Protein AF-0000000066643595 (afdb_homodimer)

Organism: Homo sapiens (NCBI:txid9606)

pLDDT: mean 84.84, std 13.56, range [39.66, 98.31]

Secondary structure (DSSP, 8-state):
-EEEEEE----SS-EEEEEE-TTSSEEEEEETTSEEEEEEE-TTS-EEEEEEEE----S-TT----EEEEEEPPGGG-SEEEEEETTSEEEEEE-S-TT-TT--EEEEEEE-SS-EEEEEE-----TTS--EEEEEE----TT-S-SEEEEEE-GGG-/-EEEEEE----SS-EEEEEE-TTSSEEEEEETTSEEEEEEE-TTS-EEEEEEEE----S-TT----EEEEEEPPGGG-SEEEEEETTSEEEEEE-S-TT-TT--EEEEEEE-SS-EEEEEE-----TT---EEEEEE----TT-S-SEEEEEE-GGG-

Nearest PDB structures (foldseek):
  7wb4-assembly1_d  TM=6.141E-01  e=1.761E-21  Xenopus laevis
  7uhy-assembly1_E  TM=6.043E-01  e=2.726E-21  Homo sapiens
  7uhy-assembly1_G-2  TM=6.070E-01  e=6.895E-21  Homo sapiens
  7fik-assembly1_d  TM=6.133E-01  e=1.564E-20  Xenopus laevis
  7vci-assembly1_L  TM=6.309E-01  e=3.294E-18  Xenopus laevis

Radius of gyration: 18.22 Å; Cα contacts (8 Å, |Δi|>4): 844; chains: 2; bounding box: 56×48×42 Å

Solvent-accessible surface area (backbone atoms only — not comparable to full-atom values): 16360 Å² total; per-residue (Å²): 77,71,47,80,44,73,40,81,55,89,57,93,53,35,31,37,21,36,22,38,28,67,67,44,47,33,37,37,38,21,14,59,77,21,32,38,38,32,30,38,50,45,96,90,67,49,75,39,81,50,25,69,48,67,63,75,66,63,87,61,83,81,54,85,46,30,27,31,22,48,40,48,38,45,65,91,74,43,65,27,40,36,35,29,16,48,78,8,40,36,38,33,27,35,39,89,38,92,87,50,52,65,50,68,43,82,74,49,76,42,81,67,88,43,37,28,29,20,56,26,56,42,46,43,73,47,91,86,46,58,61,33,38,37,36,18,22,48,60,75,52,88,78,57,72,53,40,28,34,36,33,33,52,30,79,81,69,109,7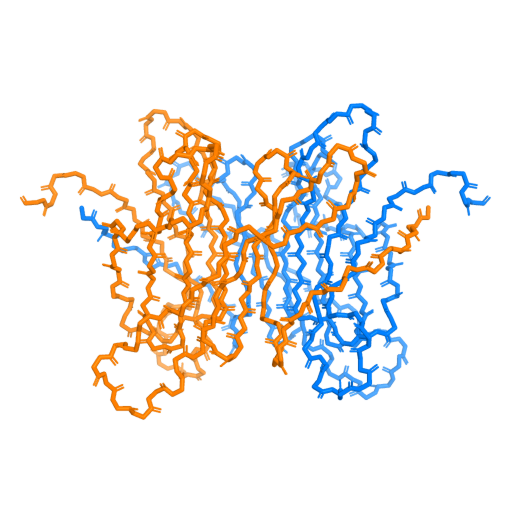5,71,46,79,45,74,38,79,55,89,58,94,51,35,31,38,20,35,22,38,29,66,66,43,51,34,36,37,37,21,14,61,77,20,34,39,37,31,30,37,50,43,95,88,67,48,75,40,80,48,25,68,49,68,62,78,72,64,86,62,84,80,56,75,46,23,27,31,23,48,41,46,38,45,66,92,74,43,64,29,39,37,34,29,14,44,75,8,39,36,39,35,28,35,40,88,36,90,88,49,51,65,50,68,43,82,74,47,74,45,80,66,88,42,38,26,29,20,57,27,55,42,44,40,72,47,90,86,45,58,61,33,37,36,36,18,22,47,59,74,52,88,76,56,74,54,41,29,36,37,32,32,51,32,80,81,70,109

Foldseek 3Di:
DDDDDDAPPPDPADWQDKEAAQVRQKIWIFGLQQKIWMWGADPVGHIDTQEMDGDDDDPPPDPSWGFQEKYFAAPVVPGKMWIFTQQQKIWIWHDPDPVRRHDTHTDDIDRRVAGFNYKDWDNDPPPPAATKMKTAHPPPDPPPPDRIDMDGDDPVVD/DDDDDDAPPPDPADWQDKEAAQVRQKIWIFGLVQKIWMWGADPVGHIDTQEMDGDDDDPPPPPSFGFQEKYFAAPVVPGKMWIFTQQQKIWIWHDPDPVRRHDIHTDDIDRRVAGFNYKDWDNDPPPPAATKMKTAHPPPDPPPPDRIDMDGDDPVVD

Sequence (316 aa):
MFVARSIAADHKDLIHDVSFDFHGRRMATCSSDQSVKVWDKSESGDWHCTASWKVKRTTLVDSRTSVTDVKFAPKHMGLMLATCSADGIVRIYEAPDVMNLSQWSLQHEISCKLSCSCISWNPSSSRAHSPMIAVGSDDSSPNAMAKVQIFEYNENTRMFVARSIAADHKDLIHDVSFDFHGRRMATCSSDQSVKVWDKSESGDWHCTASWKVKRTTLVDSRTSVTDVKFAPKHMGLMLATCSADGIVRIYEAPDVMNLSQWSLQHEISCKLSCSCISWNPSSSRAHSPMIAVGSDDSSPNAMAKVQIFEYNENTR

Structure (mmCIF, N/CA/C/O backbone):
data_AF-0000000066643595-model_v1
#
loop_
_entity.id
_entity.type
_entity.pdbx_description
1 polymer 'SEH1 like nucleoporin'
#
loop_
_atom_site.group_PDB
_atom_site.id
_atom_site.type_symbol
_atom_site.label_atom_id
_atom_site.label_alt_id
_atom_site.label_comp_id
_atom_site.label_asym_id
_atom_site.label_entity_id
_atom_site.label_seq_id
_atom_site.pdbx_PDB_ins_code
_atom_site.Cartn_x
_atom_site.Cartn_y
_atom_site.Cartn_z
_atom_site.occupancy
_atom_site.B_iso_or_equiv
_atom_site.auth_seq_id
_atom_site.auth_comp_id
_atom_site.auth_asym_id
_atom_site.auth_atom_id
_atom_site.pdbx_PDB_model_num
ATOM 1 N N . MET A 1 1 ? -22.812 -2.576 -4.984 1 84.81 1 MET A N 1
ATOM 2 C CA . MET A 1 1 ? -22.453 -3.568 -3.977 1 84.81 1 MET A CA 1
ATOM 3 C C . MET A 1 1 ? -21.172 -4.289 -4.363 1 84.81 1 MET A C 1
ATOM 5 O O . MET A 1 1 ? -20.828 -4.375 -5.547 1 84.81 1 MET A O 1
ATOM 9 N N . PHE A 1 2 ? -20.406 -4.648 -3.4 1 88 2 PHE A N 1
ATOM 10 C CA . PHE A 1 2 ? -19.156 -5.363 -3.689 1 88 2 PHE A CA 1
ATOM 11 C C . PHE A 1 2 ? -19.344 -6.863 -3.494 1 88 2 PHE A C 1
ATOM 13 O O . PHE A 1 2 ? -19.984 -7.293 -2.535 1 88 2 PHE A O 1
ATOM 20 N N . VAL A 1 3 ? -18.828 -7.645 -4.512 1 87.06 3 VAL A N 1
ATOM 21 C CA . VAL A 1 3 ? -18.859 -9.102 -4.465 1 87.06 3 VAL A CA 1
ATOM 22 C C . VAL A 1 3 ? -17.453 -9.633 -4.23 1 87.06 3 VAL A C 1
ATOM 24 O O . VAL A 1 3 ? -16.484 -9.156 -4.84 1 87.06 3 VAL A O 1
ATOM 27 N N . ALA A 1 4 ? -17.375 -10.68 -3.432 1 85.88 4 ALA A N 1
ATOM 28 C CA . ALA A 1 4 ? -16.078 -11.195 -3.006 1 85.88 4 ALA A CA 1
ATOM 29 C C . ALA A 1 4 ? -15.703 -12.461 -3.773 1 85.88 4 ALA A C 1
ATOM 31 O O . ALA A 1 4 ? -16.562 -13.289 -4.066 1 85.88 4 ALA A O 1
ATOM 32 N N . ARG A 1 5 ? -14.414 -12.477 -4.156 1 82.44 5 ARG A N 1
ATOM 33 C CA . ARG A 1 5 ? -13.797 -13.688 -4.668 1 82.44 5 ARG A CA 1
ATOM 34 C C . ARG A 1 5 ? -12.523 -14.023 -3.904 1 82.44 5 ARG A C 1
ATOM 36 O O . ARG A 1 5 ? -11.672 -13.156 -3.703 1 82.44 5 ARG A O 1
ATOM 43 N N . SER A 1 6 ? -12.398 -15.258 -3.471 1 81.56 6 SER A N 1
ATOM 44 C CA . SER A 1 6 ? -11.242 -15.664 -2.688 1 81.56 6 SER A CA 1
ATOM 45 C C . SER A 1 6 ? -10.109 -16.141 -3.586 1 81.56 6 SER A C 1
ATOM 47 O O . SER A 1 6 ? -10.352 -16.812 -4.598 1 81.56 6 SER A O 1
ATOM 49 N N . ILE A 1 7 ? -8.906 -15.766 -3.221 1 78.56 7 ILE A N 1
ATOM 50 C CA . ILE A 1 7 ? -7.703 -16.25 -3.881 1 78.56 7 ILE A CA 1
ATOM 51 C C . ILE A 1 7 ? -6.922 -17.156 -2.924 1 78.56 7 ILE A C 1
ATOM 53 O O . ILE A 1 7 ? -6.707 -16.797 -1.763 1 78.56 7 ILE A O 1
ATOM 57 N N . ALA A 1 8 ? -6.711 -18.344 -3.357 1 70.88 8 ALA A N 1
ATOM 58 C CA . ALA A 1 8 ? -5.891 -19.234 -2.545 1 70.88 8 ALA A CA 1
ATOM 59 C C . ALA A 1 8 ? -4.445 -18.75 -2.486 1 70.88 8 ALA A C 1
ATOM 61 O O . ALA A 1 8 ? -3.646 -19.047 -3.379 1 70.88 8 ALA A O 1
ATOM 62 N N . ALA A 1 9 ? -4.211 -17.781 -1.62 1 64.69 9 ALA A N 1
ATOM 63 C CA . ALA A 1 9 ? -2.826 -17.344 -1.491 1 64.69 9 ALA A CA 1
ATOM 64 C C . ALA A 1 9 ? -2.039 -18.266 -0.565 1 64.69 9 ALA A C 1
ATOM 66 O O . ALA A 1 9 ? -2.471 -18.547 0.556 1 64.69 9 ALA A O 1
ATOM 67 N N . ASP A 1 10 ? -1.403 -19.219 -0.927 1 64.31 10 ASP A N 1
ATOM 68 C CA . ASP A 1 10 ? -0.659 -20.266 -0.243 1 64.31 10 ASP A CA 1
ATOM 69 C C . ASP A 1 10 ? 0.381 -19.672 0.707 1 64.31 10 ASP A C 1
ATOM 71 O O . ASP A 1 10 ? 1.58 -19.719 0.424 1 64.31 10 ASP A O 1
ATOM 75 N N . HIS A 1 11 ? -0.04 -18.859 1.549 1 67 11 HIS A N 1
ATOM 76 C CA . HIS A 1 11 ? 0.931 -18.469 2.566 1 67 11 HIS A CA 1
ATOM 77 C C . HIS A 1 11 ? 0.763 -19.312 3.834 1 67 11 HIS A C 1
ATOM 79 O O . HIS A 1 11 ? -0.362 -19.609 4.234 1 67 11 HIS A O 1
ATOM 85 N N . LYS A 1 12 ? 1.765 -19.75 4.27 1 65.44 12 LYS A N 1
ATOM 86 C CA . LYS A 1 12 ? 1.729 -20.594 5.465 1 65.44 12 LYS A CA 1
ATOM 87 C C . LYS A 1 12 ? 1.466 -19.75 6.711 1 65.44 12 LYS A C 1
ATOM 89 O O . LYS A 1 12 ? 0.945 -20.266 7.707 1 65.44 12 LYS A O 1
ATOM 94 N N . ASP A 1 13 ? 1.853 -18.484 6.602 1 74.88 13 ASP A N 1
ATOM 95 C CA . ASP A 1 13 ? 1.738 -17.609 7.766 1 74.88 13 ASP A CA 1
ATOM 96 C C . ASP A 1 13 ? 0.962 -16.328 7.422 1 74.88 13 ASP A C 1
ATOM 98 O O . ASP A 1 13 ? 0.257 -16.281 6.414 1 74.88 13 ASP A O 1
ATOM 102 N N . LEU A 1 14 ? 0.936 -15.312 8.352 1 78.38 14 LEU A N 1
ATOM 103 C CA . LEU A 1 14 ? 0.186 -14.07 8.25 1 78.38 14 LEU A CA 1
ATOM 104 C C . LEU A 1 14 ? 0.584 -13.305 6.992 1 78.38 14 LEU A C 1
ATOM 106 O O . LEU A 1 14 ? 1.766 -13.242 6.645 1 78.38 14 LEU A O 1
ATOM 110 N N . ILE A 1 15 ? -0.389 -12.836 6.293 1 87.19 15 ILE A N 1
ATOM 111 C CA . ILE A 1 15 ? -0.13 -11.906 5.199 1 87.19 15 ILE A CA 1
ATOM 112 C C . ILE A 1 15 ? -0.111 -10.477 5.734 1 87.19 15 ILE A C 1
ATOM 114 O O . ILE A 1 15 ? -1.05 -10.047 6.406 1 87.19 15 ILE A O 1
ATOM 118 N N . HIS A 1 16 ? 0.971 -9.805 5.492 1 91.12 16 HIS A N 1
ATOM 119 C CA . HIS A 1 16 ? 1.129 -8.445 5.992 1 91.12 16 HIS A CA 1
ATOM 120 C C . HIS A 1 16 ? 0.656 -7.422 4.965 1 91.12 16 HIS A C 1
ATOM 122 O O . HIS A 1 16 ? 0.206 -6.332 5.328 1 91.12 16 HIS A O 1
ATOM 128 N N . ASP A 1 17 ? 0.819 -7.852 3.727 1 94.94 17 ASP A N 1
ATOM 129 C CA . ASP A 1 17 ? 0.4 -6.898 2.701 1 94.94 17 ASP A CA 1
ATOM 130 C C . ASP A 1 17 ? 0.082 -7.609 1.388 1 94.94 17 ASP A C 1
ATOM 132 O O . ASP A 1 17 ? 0.581 -8.711 1.135 1 94.94 17 ASP A O 1
ATOM 136 N N . VAL A 1 18 ? -0.748 -6.953 0.605 1 95.56 18 VAL A N 1
ATOM 137 C CA . VAL A 1 18 ? -1.063 -7.293 -0.779 1 95.56 18 VAL A CA 1
ATOM 138 C C . VAL A 1 18 ? -0.975 -6.043 -1.651 1 95.56 18 VAL A C 1
ATOM 140 O O . VAL A 1 18 ? -1.393 -4.961 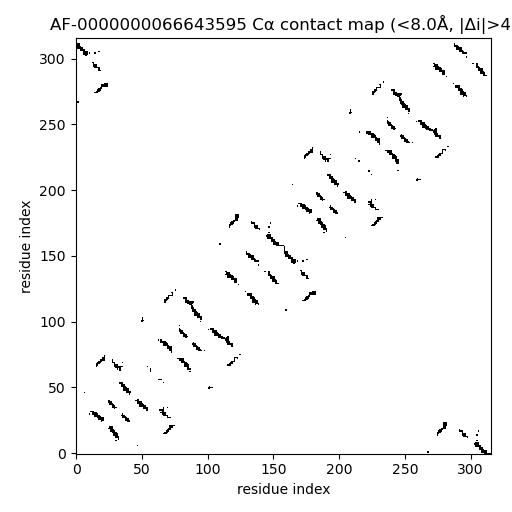-1.237 1 95.56 18 VAL A O 1
ATOM 143 N N . SER A 1 19 ? -0.418 -6.176 -2.848 1 97.69 19 SER A N 1
ATOM 144 C CA . SER A 1 19 ? -0.245 -5.031 -3.738 1 97.69 19 SER A CA 1
ATOM 145 C C . SER A 1 19 ? -0.451 -5.43 -5.195 1 97.69 19 SER A C 1
ATOM 147 O O . SER A 1 19 ? 0.196 -6.355 -5.688 1 97.69 19 SER A O 1
ATOM 149 N N . PHE A 1 20 ? -1.308 -4.715 -5.918 1 97.06 20 PHE A N 1
ATOM 150 C CA . PHE A 1 20 ? -1.438 -4.871 -7.363 1 97.06 20 PHE A CA 1
ATOM 151 C C . PHE A 1 20 ? -0.31 -4.145 -8.086 1 97.06 20 PHE A C 1
ATOM 153 O O . PHE A 1 20 ? 0.178 -3.117 -7.617 1 97.06 20 PHE A O 1
ATOM 160 N N . ASP A 1 21 ? -0.006 -4.688 -9.273 1 95.81 21 ASP A N 1
ATOM 161 C CA . ASP A 1 21 ? 0.864 -3.904 -10.148 1 95.81 21 ASP A CA 1
ATOM 162 C C . ASP A 1 21 ? 0.069 -2.852 -10.914 1 95.81 21 ASP A C 1
ATOM 164 O O . ASP A 1 21 ? -1.155 -2.779 -10.797 1 95.81 21 ASP A O 1
ATOM 168 N N . PHE A 1 22 ? 0.735 -2.076 -11.703 1 92.62 22 PHE A N 1
ATOM 169 C CA . PHE A 1 22 ? 0.139 -0.917 -12.359 1 92.62 22 PHE A CA 1
ATOM 170 C C . PHE A 1 22 ? -0.831 -1.351 -13.445 1 92.62 22 PHE A C 1
ATOM 172 O O . PHE A 1 22 ? -1.632 -0.546 -13.93 1 92.62 22 PHE A O 1
ATOM 179 N N . HIS A 1 23 ? -0.887 -2.57 -13.82 1 91.62 23 HIS A N 1
ATOM 180 C CA . HIS A 1 23 ? -1.842 -3.059 -14.805 1 91.62 23 HIS A CA 1
ATOM 181 C C . HIS A 1 23 ? -3.012 -3.771 -14.141 1 91.62 23 HIS A C 1
ATOM 183 O O . HIS A 1 23 ? -4.039 -4.02 -14.773 1 91.62 23 HIS A O 1
ATOM 189 N N . GLY A 1 24 ? -2.781 -4.172 -12.875 1 92.94 24 GLY A N 1
ATOM 190 C CA . GLY A 1 24 ? -3.812 -4.918 -12.172 1 92.94 24 GLY A CA 1
ATOM 191 C C . GLY A 1 24 ? -3.84 -6.391 -12.539 1 92.94 24 GLY A C 1
ATOM 192 O O . GLY A 1 24 ? -4.855 -7.062 -12.352 1 92.94 24 GLY A O 1
ATOM 193 N N . ARG A 1 25 ? -2.76 -6.828 -13.102 1 92.06 25 ARG A N 1
ATOM 194 C CA . ARG A 1 25 ? -2.709 -8.211 -13.57 1 92.06 25 ARG A CA 1
ATOM 195 C C . ARG A 1 25 ? -1.704 -9.023 -12.758 1 92.06 25 ARG A C 1
ATOM 197 O O . ARG A 1 25 ? -1.535 -10.227 -12.992 1 92.06 25 ARG A O 1
ATOM 204 N N . ARG A 1 26 ? -1.048 -8.406 -11.906 1 93.94 26 ARG A N 1
ATOM 205 C CA . ARG A 1 26 ? -0.091 -9.031 -11 1 93.94 26 ARG A CA 1
ATOM 206 C C . ARG A 1 26 ? -0.307 -8.57 -9.562 1 93.94 26 ARG A C 1
ATOM 208 O O . ARG A 1 26 ? -0.671 -7.414 -9.328 1 93.94 26 ARG A O 1
ATOM 215 N N . MET A 1 27 ? -0.092 -9.484 -8.648 1 94.81 27 MET A N 1
ATOM 216 C CA . MET A 1 27 ? -0.197 -9.156 -7.23 1 94.81 27 MET A CA 1
ATOM 217 C C . MET A 1 27 ? 1.021 -9.664 -6.465 1 94.81 27 MET A C 1
ATOM 219 O O . MET A 1 27 ? 1.56 -10.727 -6.777 1 94.81 27 MET A O 1
ATOM 223 N N . ALA A 1 28 ? 1.458 -8.859 -5.543 1 96.19 28 ALA A N 1
ATOM 224 C CA . ALA A 1 28 ? 2.514 -9.289 -4.633 1 96.19 28 ALA A CA 1
ATOM 225 C C . ALA A 1 28 ? 1.988 -9.414 -3.205 1 96.19 28 ALA A C 1
ATOM 227 O O . ALA A 1 28 ? 1.163 -8.609 -2.766 1 96.19 28 ALA A O 1
ATOM 228 N N . THR A 1 29 ? 2.395 -10.438 -2.508 1 94.12 29 THR A N 1
ATOM 229 C CA . THR A 1 29 ? 2.078 -10.625 -1.097 1 94.12 29 THR A CA 1
ATOM 230 C C . THR A 1 29 ? 3.35 -10.836 -0.282 1 94.12 29 THR A C 1
ATOM 232 O O . THR A 1 29 ? 4.348 -11.336 -0.803 1 94.12 29 THR A O 1
ATOM 235 N N . CYS A 1 30 ? 3.305 -10.375 0.91 1 92.88 30 CYS A N 1
ATOM 236 C CA . CYS A 1 30 ? 4.395 -10.664 1.834 1 92.88 30 CYS A CA 1
ATOM 237 C C . CYS A 1 30 ? 3.861 -11.195 3.16 1 92.88 30 CYS A C 1
ATOM 239 O O . CYS A 1 30 ? 2.699 -10.969 3.5 1 92.88 30 CYS A O 1
ATOM 241 N N . SER A 1 31 ? 4.734 -11.828 3.812 1 87.81 31 SER A N 1
ATOM 242 C CA . SER A 1 31 ? 4.289 -12.57 4.988 1 87.81 31 SER A CA 1
ATOM 243 C C . SER A 1 31 ? 5.312 -12.492 6.117 1 87.81 31 SER A C 1
ATOM 245 O O . SER A 1 31 ? 6.453 -12.086 5.895 1 87.81 31 SER A O 1
ATOM 247 N N . SER A 1 32 ? 4.848 -12.93 7.32 1 86.44 32 SER A N 1
ATOM 248 C CA . SER A 1 32 ? 5.719 -13.07 8.484 1 86.44 32 SER A CA 1
ATOM 249 C C . SER A 1 32 ? 6.727 -14.195 8.289 1 86.44 32 SER A C 1
ATOM 251 O O . SER A 1 32 ? 7.715 -14.281 9.016 1 86.44 32 SER A O 1
ATOM 253 N N . ASP A 1 33 ? 6.496 -15.055 7.34 1 81 33 ASP A N 1
ATOM 254 C CA . ASP A 1 33 ? 7.426 -16.156 7.07 1 81 33 ASP A CA 1
ATOM 255 C C . ASP A 1 33 ? 8.641 -15.664 6.285 1 81 33 ASP A C 1
ATOM 257 O O . ASP A 1 33 ? 9.422 -16.469 5.773 1 81 33 ASP A O 1
ATOM 261 N N . GLN A 1 34 ? 8.742 -14.383 6.039 1 87.44 34 GLN A N 1
ATOM 262 C CA . GLN A 1 34 ? 9.859 -13.688 5.398 1 87.44 34 GLN A CA 1
ATOM 263 C C . GLN A 1 34 ? 9.852 -13.914 3.887 1 87.44 34 GLN A C 1
ATOM 265 O O . GLN A 1 34 ? 10.883 -13.766 3.227 1 87.44 34 GLN A O 1
ATOM 270 N N . SER A 1 35 ? 8.711 -14.242 3.359 1 89.81 35 SER A N 1
ATOM 271 C CA . SER A 1 35 ? 8.656 -14.484 1.923 1 89.81 35 SER A CA 1
ATOM 272 C C . SER A 1 35 ? 7.836 -13.414 1.209 1 89.81 35 SER A C 1
ATOM 274 O O . SER A 1 35 ? 6.973 -12.781 1.817 1 89.81 35 SER A O 1
ATOM 276 N N . VAL A 1 36 ? 8.18 -13.281 0.024 1 93.56 36 VAL A N 1
ATOM 277 C CA . VAL A 1 36 ? 7.41 -12.5 -0.94 1 93.56 36 VAL A CA 1
ATOM 278 C C . VAL A 1 36 ? 6.961 -13.406 -2.09 1 93.56 36 VAL A C 1
ATOM 280 O O . VAL A 1 36 ? 7.734 -14.234 -2.57 1 93.56 36 VAL A O 1
ATOM 283 N N . LYS A 1 37 ? 5.762 -13.281 -2.43 1 93 37 LYS A N 1
ATOM 284 C CA . LYS A 1 37 ? 5.227 -14.031 -3.564 1 93 37 LYS A CA 1
ATOM 285 C C . LYS A 1 37 ? 4.59 -13.094 -4.586 1 93 37 LYS A C 1
ATOM 287 O O . LYS A 1 37 ? 3.984 -12.086 -4.223 1 93 37 LYS A O 1
ATOM 292 N N . VAL A 1 38 ? 4.785 -13.484 -5.84 1 95 38 VAL A N 1
ATOM 293 C CA . VAL A 1 38 ? 4.156 -12.766 -6.945 1 95 38 VAL A CA 1
ATOM 294 C C . VAL A 1 38 ? 3.197 -13.688 -7.688 1 95 38 VAL A C 1
ATOM 296 O O . VAL A 1 38 ? 3.543 -14.836 -7.996 1 95 38 VAL A O 1
ATOM 299 N N . TRP A 1 39 ? 2.01 -13.156 -7.887 1 93.31 39 TRP A N 1
ATOM 300 C CA . TRP A 1 39 ? 0.949 -13.875 -8.586 1 93.31 39 TRP A CA 1
ATOM 301 C C . TRP A 1 39 ? 0.569 -13.172 -9.883 1 93.31 39 TRP A C 1
ATOM 303 O O . TRP A 1 39 ? 0.412 -11.945 -9.906 1 93.31 39 TRP A O 1
ATOM 313 N N . ASP A 1 40 ? 0.445 -13.938 -10.938 1 92.75 40 ASP A N 1
ATOM 314 C CA . ASP A 1 40 ? -0.012 -13.391 -12.211 1 92.75 40 ASP A CA 1
ATOM 315 C C . ASP A 1 40 ? -1.381 -13.953 -12.586 1 92.75 40 ASP A C 1
ATOM 317 O O . ASP A 1 40 ? -1.636 -15.148 -12.422 1 92.75 40 ASP A O 1
ATOM 321 N N . LYS A 1 41 ? -2.119 -13.102 -13.008 1 90.75 41 LYS A N 1
ATOM 322 C CA . LYS A 1 41 ? -3.447 -13.492 -13.469 1 90.75 41 LYS A CA 1
ATOM 323 C C . LYS A 1 41 ? -3.391 -14.047 -14.891 1 90.75 41 LYS A C 1
ATOM 325 O O . LYS A 1 41 ? -2.846 -13.406 -15.797 1 90.75 41 LYS A O 1
ATOM 330 N N . SER A 1 42 ? -3.934 -15.188 -15.055 1 90.44 42 SER A N 1
ATOM 331 C CA . SER A 1 42 ? -3.988 -15.789 -16.375 1 90.44 42 SER A CA 1
ATOM 332 C C . SER A 1 42 ? -5.09 -15.164 -1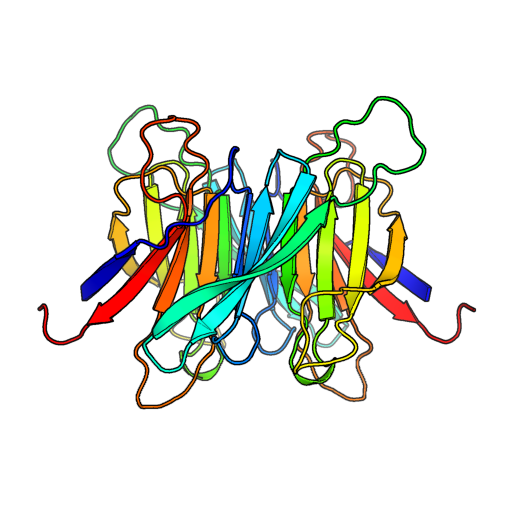7.234 1 90.44 42 SER A C 1
ATOM 334 O O . SER A 1 42 ? -5.895 -14.375 -16.719 1 90.44 42 SER A O 1
ATOM 336 N N . GLU A 1 43 ? -5.109 -15.531 -18.484 1 89.94 43 GLU A N 1
ATOM 337 C CA . GLU A 1 43 ? -6.16 -15.07 -19.391 1 89.94 43 GLU A CA 1
ATOM 338 C C . GLU A 1 43 ? -7.527 -15.57 -18.938 1 89.94 43 GLU A C 1
ATOM 340 O O . GLU A 1 43 ? -8.539 -14.906 -19.156 1 89.94 43 GLU A O 1
ATOM 345 N N . SER A 1 44 ? -7.59 -16.734 -18.297 1 89.12 44 SER A N 1
ATOM 346 C CA . SER A 1 44 ? -8.836 -17.312 -17.812 1 89.12 44 SER A CA 1
ATOM 347 C C . SER A 1 44 ? -9.273 -16.672 -16.5 1 89.12 44 SER A C 1
ATOM 349 O O . SER A 1 44 ? -10.344 -17 -15.977 1 89.12 44 SER A O 1
ATOM 351 N N . GLY A 1 45 ? -8.406 -15.836 -15.93 1 86.06 45 GLY A N 1
ATOM 352 C CA . GLY A 1 45 ? -8.773 -15.117 -14.719 1 86.06 45 GLY A CA 1
ATOM 353 C C . GLY A 1 45 ? -8.242 -15.766 -13.453 1 86.06 45 GLY A C 1
ATOM 354 O O . GLY A 1 45 ? -8.477 -15.273 -12.352 1 86.06 45 GLY A O 1
ATOM 355 N N . ASP A 1 46 ? -7.488 -16.828 -13.656 1 88.69 46 ASP A N 1
ATOM 356 C CA . ASP A 1 46 ? -6.926 -17.531 -12.508 1 88.69 46 ASP A CA 1
ATOM 357 C C . ASP A 1 46 ? -5.598 -16.922 -12.078 1 88.69 46 ASP A C 1
ATOM 359 O O . ASP A 1 46 ? -4.82 -16.453 -12.922 1 88.69 46 ASP A O 1
ATOM 363 N N . TRP A 1 47 ? -5.434 -16.891 -10.789 1 90 47 TRP A N 1
ATOM 364 C CA . TRP A 1 47 ? -4.176 -16.375 -10.258 1 90 47 TRP A CA 1
ATOM 365 C C . TRP A 1 47 ? -3.188 -17.5 -9.992 1 90 47 TRP A C 1
ATOM 367 O O . TRP A 1 47 ? -3.523 -18.484 -9.336 1 90 47 TRP A O 1
ATOM 377 N N . HIS A 1 48 ? -1.972 -17.344 -10.523 1 90.75 48 HIS A N 1
ATOM 378 C CA . HIS A 1 48 ? -0.912 -18.328 -10.336 1 90.75 48 HIS A CA 1
ATOM 379 C C . HIS A 1 48 ? 0.344 -17.672 -9.758 1 90.75 48 HIS A C 1
ATOM 381 O O . HIS A 1 48 ? 0.708 -16.562 -10.148 1 90.75 48 HIS A O 1
ATOM 387 N N . CYS A 1 49 ? 0.925 -18.422 -8.852 1 92.25 49 CYS A N 1
ATOM 388 C CA . CYS A 1 49 ? 2.18 -17.922 -8.289 1 92.25 49 CYS A CA 1
ATOM 389 C C . CYS A 1 49 ? 3.314 -18.062 -9.297 1 92.25 49 CYS A C 1
ATOM 391 O O . CYS A 1 49 ? 3.613 -19.156 -9.758 1 92.25 49 CYS A O 1
ATOM 393 N N . THR A 1 50 ? 3.928 -16.922 -9.641 1 93.62 50 THR A N 1
ATOM 394 C CA . THR A 1 50 ? 4.945 -16.938 -10.688 1 93.62 50 THR A CA 1
ATOM 395 C C . THR A 1 50 ? 6.328 -16.672 -10.102 1 93.62 50 THR A C 1
ATOM 397 O O . THR A 1 50 ? 7.344 -16.922 -10.758 1 93.62 50 THR A O 1
ATOM 400 N N . ALA A 1 51 ? 6.406 -16.188 -8.867 1 94.12 51 ALA A N 1
ATOM 401 C CA . ALA A 1 51 ? 7.68 -15.984 -8.18 1 94.12 51 ALA A CA 1
ATOM 402 C C . ALA A 1 51 ? 7.5 -16.078 -6.668 1 94.12 51 ALA A C 1
ATOM 404 O O . ALA A 1 51 ? 6.449 -15.727 -6.133 1 94.12 51 ALA A O 1
ATOM 405 N N . SER A 1 52 ? 8.453 -16.562 -6.082 1 92.38 52 SER A N 1
ATOM 406 C CA . SER A 1 52 ? 8.516 -16.688 -4.629 1 92.38 52 SER A CA 1
ATOM 407 C C . SER A 1 52 ? 9.961 -16.703 -4.141 1 92.38 52 SER A C 1
ATOM 409 O O . SER A 1 52 ? 10.797 -17.438 -4.668 1 92.38 52 SER A O 1
ATOM 411 N N . TRP A 1 53 ? 10.25 -15.852 -3.184 1 91.56 53 TRP A N 1
ATOM 412 C CA . TRP A 1 53 ? 11.594 -15.859 -2.621 1 91.56 53 TRP A CA 1
ATOM 413 C C . TRP A 1 53 ? 11.586 -15.383 -1.172 1 91.56 53 TRP A C 1
ATOM 415 O O . TRP A 1 53 ? 10.641 -14.727 -0.737 1 91.56 53 TRP A O 1
ATOM 425 N N . LYS A 1 54 ? 12.617 -15.727 -0.514 1 90.12 54 LYS A N 1
ATOM 426 C CA . LYS A 1 54 ? 12.82 -15.258 0.853 1 90.12 54 LYS A CA 1
ATOM 427 C C . LYS A 1 54 ? 13.641 -13.969 0.875 1 90.12 54 LYS A C 1
ATOM 429 O O . LYS A 1 54 ? 14.641 -13.852 0.164 1 90.12 54 LYS A O 1
ATOM 434 N N . VAL A 1 55 ? 13.07 -12.984 1.555 1 87.56 55 VAL A N 1
ATOM 435 C CA . VAL A 1 55 ? 13.828 -11.75 1.738 1 87.56 55 VAL A CA 1
ATOM 436 C C . VAL A 1 55 ? 14.969 -11.992 2.721 1 87.56 55 VAL A C 1
ATOM 438 O O . VAL A 1 55 ? 14.75 -12.469 3.836 1 87.56 55 VAL A O 1
ATOM 441 N N . LYS A 1 56 ? 16.234 -12.125 2.186 1 72 56 LYS A N 1
ATOM 442 C CA . LYS A 1 56 ? 17.438 -12.453 2.936 1 72 56 LYS A CA 1
ATOM 443 C C . LYS A 1 56 ? 17.562 -11.586 4.184 1 72 56 LYS A C 1
ATOM 445 O O . LYS A 1 56 ? 17.188 -10.414 4.168 1 72 56 LYS A O 1
ATOM 450 N N . ARG A 1 57 ? 17.875 -12.398 5.344 1 58.41 57 ARG A N 1
ATOM 451 C CA . ARG A 1 57 ? 18.156 -11.75 6.621 1 58.41 57 ARG A CA 1
ATOM 452 C C . ARG A 1 57 ? 19.391 -10.852 6.512 1 58.41 57 ARG A C 1
ATOM 454 O O . ARG A 1 57 ? 20.312 -11.156 5.762 1 58.41 57 ARG A O 1
ATOM 461 N N . THR A 1 58 ? 19.203 -9.57 6.711 1 54.09 58 THR A N 1
ATOM 462 C CA . THR A 1 58 ? 20.453 -8.867 6.945 1 54.09 58 THR A CA 1
ATOM 463 C C . THR A 1 58 ? 21.375 -9.695 7.836 1 54.09 58 THR A C 1
ATOM 465 O O . THR A 1 58 ? 20.938 -10.656 8.469 1 54.09 58 THR A O 1
ATOM 468 N N . THR A 1 59 ? 22.672 -9.648 7.543 1 46.44 59 THR A N 1
ATOM 469 C CA . THR A 1 59 ? 23.734 -10.258 8.344 1 46.44 59 THR A CA 1
ATOM 470 C C . THR A 1 59 ? 23.328 -10.32 9.812 1 46.44 59 THR A C 1
ATOM 472 O O . THR A 1 59 ? 24.062 -10.867 10.641 1 46.44 59 THR A O 1
ATOM 475 N N . LEU A 1 60 ? 22.531 -9.562 10.148 1 42.84 60 LEU A N 1
ATOM 476 C CA . LEU A 1 60 ? 22.422 -9.57 11.602 1 42.84 60 LEU A CA 1
ATOM 477 C C . LEU A 1 60 ? 21.672 -10.797 12.086 1 42.84 60 LEU A C 1
ATOM 479 O O . LEU A 1 60 ? 20.672 -11.195 11.492 1 42.84 60 LEU A O 1
ATOM 483 N N . VAL A 1 61 ? 22.234 -11.758 12.742 1 39.66 61 VAL A N 1
ATOM 484 C CA . VAL A 1 61 ? 21.984 -13.078 13.312 1 39.66 61 VAL A CA 1
ATOM 485 C C . VAL A 1 61 ? 20.484 -13.289 13.477 1 39.66 61 VAL A C 1
ATOM 487 O O . VAL A 1 61 ? 19.938 -14.32 13.062 1 39.66 61 VAL A O 1
ATOM 490 N N . ASP A 1 62 ? 19.938 -12.898 14.523 1 41.06 62 ASP A N 1
ATOM 491 C CA . ASP A 1 62 ? 18.734 -13.383 15.203 1 41.06 62 ASP A CA 1
ATOM 492 C C . ASP A 1 62 ? 17.469 -12.898 14.484 1 41.06 62 ASP A C 1
ATOM 494 O O . ASP A 1 62 ? 16.359 -13.094 14.977 1 41.06 62 ASP A O 1
ATOM 498 N N . SER A 1 63 ? 17.516 -11.93 13.547 1 46.38 63 SER A N 1
ATOM 499 C CA . SER A 1 63 ? 16.25 -11.234 13.398 1 46.38 63 SER A CA 1
ATOM 500 C C . SER A 1 63 ? 15.344 -11.945 12.391 1 46.38 63 SER A C 1
ATOM 502 O O . SER A 1 63 ? 15.719 -12.109 11.227 1 46.38 63 SER A O 1
ATOM 504 N N . ARG A 1 64 ? 14.766 -13.016 12.75 1 46.22 64 ARG A N 1
ATOM 505 C CA . ARG A 1 64 ? 13.578 -13.438 12.016 1 46.22 64 ARG A CA 1
ATOM 506 C C . ARG A 1 64 ? 12.789 -12.234 11.508 1 46.22 64 ARG A C 1
ATOM 508 O O . ARG A 1 64 ? 12.031 -11.617 12.258 1 46.22 64 ARG A O 1
ATOM 515 N N . THR A 1 65 ? 13.375 -11.367 10.523 1 62.09 65 THR A N 1
ATOM 516 C CA . THR A 1 65 ? 12.742 -10.078 10.258 1 62.09 65 THR A CA 1
ATOM 517 C C . THR A 1 65 ? 11.594 -10.234 9.266 1 62.09 65 THR A C 1
ATOM 519 O O . THR A 1 65 ? 11.797 -10.688 8.133 1 62.09 65 THR A O 1
ATOM 522 N N . SER A 1 66 ? 10.344 -10.203 9.789 1 82.25 66 SER A N 1
ATOM 523 C CA . SER A 1 66 ? 9.094 -10.273 9.047 1 82.25 66 SER A CA 1
ATOM 524 C C . SER A 1 66 ? 9.023 -9.18 7.984 1 82.25 66 SER A C 1
ATOM 526 O O . SER A 1 66 ? 9.453 -8.047 8.227 1 82.25 66 SER A O 1
ATOM 528 N N . VAL A 1 67 ? 8.812 -9.547 6.68 1 91.38 67 VAL A N 1
ATOM 529 C CA . VAL A 1 67 ? 8.477 -8.547 5.664 1 91.38 67 VAL A CA 1
ATOM 530 C C . VAL A 1 67 ? 7.152 -7.879 6.012 1 91.38 67 VAL A C 1
ATOM 532 O O . VAL A 1 67 ? 6.117 -8.539 6.105 1 91.38 67 VAL A O 1
ATOM 535 N N . THR A 1 68 ? 7.207 -6.582 6.176 1 93.31 68 THR A N 1
ATOM 536 C CA . THR A 1 68 ? 6.059 -5.895 6.758 1 93.31 68 THR A CA 1
ATOM 537 C C . THR A 1 68 ? 5.203 -5.254 5.672 1 93.31 68 THR A C 1
ATOM 539 O O . THR A 1 68 ? 4.027 -4.957 5.895 1 93.31 68 THR A O 1
ATOM 542 N N . ASP A 1 69 ? 5.801 -5.012 4.543 1 96.06 69 ASP A N 1
ATOM 543 C CA . ASP A 1 69 ? 5.062 -4.387 3.451 1 96.06 69 ASP A CA 1
ATOM 544 C C . ASP A 1 69 ? 5.715 -4.688 2.105 1 96.06 69 ASP A C 1
ATOM 546 O O . ASP A 1 69 ? 6.902 -5.008 2.045 1 96.06 69 ASP A O 1
ATOM 550 N N . VAL A 1 70 ? 4.93 -4.562 1 1 97.25 70 VAL A N 1
ATOM 551 C CA . VAL A 1 70 ? 5.391 -4.781 -0.368 1 97.25 70 VAL A CA 1
ATOM 552 C C . VAL A 1 70 ? 4.598 -3.896 -1.327 1 97.25 70 VAL A C 1
ATOM 554 O O . VAL A 1 70 ? 3.385 -3.734 -1.174 1 97.25 70 VAL A O 1
ATOM 557 N N . LYS A 1 71 ? 5.305 -3.238 -2.258 1 98.31 71 LYS A N 1
ATOM 558 C CA . LYS A 1 71 ? 4.656 -2.373 -3.24 1 98.31 71 LYS A CA 1
ATOM 559 C C . LYS A 1 71 ? 5.328 -2.488 -4.605 1 98.31 71 LYS A C 1
ATOM 561 O O . LYS A 1 71 ? 6.559 -2.455 -4.699 1 98.31 71 LYS A O 1
ATOM 566 N N . PHE A 1 72 ? 4.5 -2.629 -5.676 1 97.38 72 PHE A N 1
ATOM 567 C CA . PHE A 1 72 ? 5.023 -2.439 -7.023 1 97.38 72 PHE A CA 1
ATOM 568 C C . PHE A 1 72 ? 5.32 -0.968 -7.289 1 97.38 72 PHE A C 1
ATOM 570 O O . PHE A 1 72 ? 4.59 -0.09 -6.824 1 97.38 72 PHE A O 1
ATOM 577 N N . ALA A 1 73 ? 6.367 -0.773 -8.062 1 96.19 73 ALA A N 1
ATOM 578 C CA . ALA A 1 73 ? 6.684 0.591 -8.477 1 96.19 73 ALA A CA 1
ATOM 579 C C . ALA A 1 73 ? 5.707 1.076 -9.547 1 96.19 73 ALA A C 1
ATOM 581 O O . ALA A 1 73 ? 4.98 0.277 -10.141 1 96.19 73 ALA A O 1
ATOM 582 N N . PRO A 1 74 ? 5.648 2.414 -9.664 1 94.25 74 PRO A N 1
ATOM 583 C CA . PRO A 1 74 ? 4.828 2.938 -10.758 1 94.25 74 PRO A CA 1
ATOM 584 C C . PRO A 1 74 ? 5.305 2.471 -12.133 1 94.25 74 PRO A C 1
ATOM 586 O O . PRO A 1 74 ? 6.461 2.064 -12.281 1 94.25 74 PRO A O 1
ATOM 589 N N . LYS A 1 75 ? 4.43 2.598 -13.07 1 91.56 75 LYS A N 1
ATOM 590 C CA . LYS A 1 75 ? 4.621 2.043 -14.406 1 91.56 75 LYS A CA 1
ATOM 591 C C . LYS A 1 75 ? 5.898 2.576 -15.047 1 91.56 75 LYS A C 1
ATOM 593 O O . LYS A 1 75 ? 6.648 1.822 -15.672 1 91.56 75 LYS A O 1
ATOM 598 N N . HIS A 1 76 ? 6.141 3.812 -14.805 1 91.19 76 HIS A N 1
ATOM 599 C CA . HIS A 1 76 ? 7.254 4.441 -15.508 1 91.19 76 HIS A CA 1
ATOM 600 C C . HIS A 1 76 ? 8.594 3.93 -14.984 1 91.19 76 HIS A C 1
ATOM 602 O O . HIS A 1 76 ? 9.633 4.152 -15.609 1 91.19 76 HIS A O 1
ATOM 608 N N . MET A 1 77 ? 8.648 3.277 -13.906 1 92.06 77 MET A N 1
ATOM 609 C CA . MET A 1 77 ? 9.883 2.756 -13.336 1 92.06 77 MET A CA 1
ATOM 610 C C . MET A 1 77 ? 10.125 1.316 -13.773 1 92.06 77 MET A C 1
ATOM 612 O O . MET A 1 77 ? 11.148 0.721 -13.438 1 92.06 77 MET A O 1
ATOM 616 N N . GLY A 1 78 ? 9.141 0.733 -14.57 1 90.94 78 GLY A N 1
ATOM 617 C CA . GLY A 1 78 ? 9.25 -0.662 -14.969 1 90.94 78 GLY A CA 1
ATOM 618 C C . GLY A 1 78 ? 8.734 -1.625 -13.914 1 90.94 78 GLY A C 1
ATOM 619 O O . GLY A 1 78 ? 7.945 -1.24 -13.047 1 90.94 78 GLY A O 1
ATOM 620 N N . LEU A 1 79 ? 9.078 -2.908 -14.117 1 94.31 79 LEU A N 1
ATOM 621 C CA . LEU A 1 79 ? 8.609 -3.945 -13.203 1 94.31 79 LEU A CA 1
ATOM 622 C C . LEU A 1 79 ? 9.523 -4.062 -11.992 1 94.31 79 LEU A C 1
ATOM 624 O O . LEU A 1 79 ? 10.375 -4.953 -11.938 1 94.31 79 LEU A O 1
ATOM 628 N N . MET A 1 80 ? 9.352 -3.162 -11.055 1 95.69 80 MET A N 1
ATOM 629 C CA . MET A 1 80 ? 10.102 -3.111 -9.797 1 95.69 80 MET A CA 1
ATOM 630 C C . MET A 1 80 ? 9.18 -3.361 -8.609 1 95.69 80 MET A C 1
ATOM 632 O O . MET A 1 80 ? 7.992 -3.029 -8.656 1 95.69 80 MET A O 1
ATOM 636 N N . LEU A 1 81 ? 9.742 -3.961 -7.617 1 96.69 81 LEU A N 1
ATOM 637 C CA . LEU A 1 81 ? 9.031 -4.293 -6.391 1 96.69 81 LEU A CA 1
ATOM 638 C C . LEU A 1 81 ? 9.844 -3.889 -5.164 1 96.69 81 LEU A C 1
ATOM 640 O O . LEU A 1 81 ? 11.016 -4.234 -5.051 1 96.69 81 LEU A O 1
ATOM 644 N N . ALA A 1 82 ? 9.211 -3.092 -4.262 1 97.5 82 ALA A N 1
ATOM 645 C CA . ALA A 1 82 ? 9.883 -2.695 -3.025 1 97.5 82 ALA A CA 1
ATOM 646 C C . ALA A 1 82 ? 9.297 -3.432 -1.823 1 97.5 82 ALA A C 1
ATOM 648 O O . ALA A 1 82 ? 8.078 -3.629 -1.74 1 97.5 82 ALA A O 1
ATOM 649 N N . THR A 1 83 ? 10.109 -3.85 -0.939 1 96.69 83 THR A N 1
ATOM 650 C CA . THR A 1 83 ? 9.703 -4.43 0.337 1 96.69 83 THR A CA 1
ATOM 651 C C . THR A 1 83 ? 10.359 -3.691 1.498 1 96.69 83 THR A C 1
ATOM 653 O O . THR A 1 83 ? 11.375 -3.008 1.314 1 96.69 83 THR A O 1
ATOM 656 N N . CYS A 1 84 ? 9.719 -3.758 2.58 1 94.5 84 CYS A N 1
ATOM 657 C CA . CYS A 1 84 ? 10.391 -3.32 3.799 1 94.5 84 CYS A CA 1
ATOM 658 C C . CYS A 1 84 ? 10.211 -4.34 4.914 1 94.5 84 CYS A C 1
ATOM 660 O O . CYS A 1 84 ? 9.359 -5.223 4.824 1 94.5 84 CYS A O 1
ATOM 662 N N . SER A 1 85 ? 11.086 -4.207 5.883 1 91.62 85 SER A N 1
ATOM 663 C CA . SER A 1 85 ? 11.094 -5.18 6.973 1 91.62 85 SER A CA 1
ATOM 664 C C . SER A 1 85 ? 11.203 -4.488 8.328 1 91.62 85 SER A C 1
ATOM 666 O O . SER A 1 85 ? 11.57 -3.314 8.406 1 91.62 85 SER A O 1
ATOM 668 N N . ALA A 1 86 ? 10.883 -5.316 9.32 1 88.19 86 ALA A N 1
ATOM 669 C CA . ALA A 1 86 ? 10.891 -4.832 10.695 1 88.19 86 ALA A CA 1
ATOM 670 C C . ALA A 1 86 ? 12.305 -4.492 11.148 1 88.19 86 ALA A C 1
ATOM 672 O O . ALA A 1 86 ? 12.492 -3.732 12.102 1 88.19 86 ALA A O 1
ATOM 673 N N . ASP A 1 87 ? 13.273 -4.945 10.438 1 85.25 87 ASP A N 1
ATOM 674 C CA . ASP A 1 87 ? 14.656 -4.652 10.82 1 85.25 87 ASP A CA 1
ATOM 675 C C . ASP A 1 87 ? 15.109 -3.307 10.258 1 85.25 87 ASP A C 1
ATOM 677 O O . ASP A 1 87 ? 16.25 -2.902 10.453 1 85.25 87 ASP A O 1
ATOM 681 N N . GLY A 1 88 ? 14.258 -2.672 9.484 1 89.44 88 GLY A N 1
ATOM 682 C CA . GLY A 1 88 ? 14.547 -1.312 9.062 1 89.44 88 GLY A CA 1
ATOM 683 C C . GLY A 1 88 ? 15.195 -1.239 7.691 1 89.44 88 GLY A C 1
ATOM 684 O O . GLY A 1 88 ? 15.906 -0.281 7.387 1 89.44 88 GLY A O 1
ATOM 685 N N . ILE A 1 89 ? 14.969 -2.234 6.875 1 92.69 89 ILE A N 1
ATOM 686 C CA . ILE A 1 89 ? 15.594 -2.252 5.555 1 92.69 89 ILE A CA 1
ATOM 687 C C . ILE A 1 89 ? 14.508 -2.23 4.477 1 92.69 89 ILE A C 1
ATOM 689 O O . ILE A 1 89 ? 13.531 -2.979 4.555 1 92.69 89 ILE A O 1
ATOM 693 N N . VAL A 1 90 ? 14.719 -1.338 3.576 1 95.12 90 VAL A N 1
ATOM 694 C CA . VAL A 1 90 ? 13.938 -1.344 2.346 1 95.12 90 VAL A CA 1
ATOM 695 C C . VAL A 1 90 ? 14.75 -1.975 1.218 1 95.12 90 VAL A C 1
ATOM 697 O O . VAL A 1 90 ? 15.914 -1.624 1.012 1 95.12 90 VAL A O 1
ATOM 700 N N . ARG A 1 91 ? 14.188 -2.893 0.55 1 95.75 91 ARG A N 1
ATOM 701 C CA . ARG A 1 91 ? 14.82 -3.553 -0.586 1 95.75 91 ARG A CA 1
ATOM 702 C C . ARG A 1 91 ? 14.008 -3.363 -1.858 1 95.75 91 ARG A C 1
ATOM 704 O O . ARG A 1 91 ? 12.781 -3.529 -1.848 1 95.75 91 ARG A O 1
ATOM 711 N N . ILE A 1 92 ? 14.68 -3.008 -2.9 1 96.25 92 ILE A N 1
ATOM 712 C CA . ILE A 1 92 ? 14.039 -2.816 -4.199 1 96.25 92 ILE A CA 1
ATOM 713 C C . ILE A 1 92 ? 14.555 -3.863 -5.184 1 96.25 92 ILE A C 1
ATOM 715 O O . ILE A 1 92 ? 15.758 -3.967 -5.418 1 96.25 92 ILE A O 1
ATOM 719 N N . TYR A 1 93 ? 13.602 -4.609 -5.711 1 96.06 93 TYR A N 1
ATOM 720 C CA . TYR A 1 93 ? 13.898 -5.668 -6.668 1 96.06 93 TYR A CA 1
ATOM 721 C C . TYR A 1 93 ? 13.422 -5.289 -8.062 1 96.06 93 TYR A C 1
ATOM 723 O O . TYR A 1 93 ? 12.5 -4.488 -8.219 1 96.06 93 TYR A O 1
ATOM 731 N N . GLU A 1 94 ? 14.039 -5.859 -9.039 1 95.38 94 GLU A N 1
ATOM 732 C CA . GLU A 1 94 ? 13.617 -5.711 -10.43 1 95.38 94 GLU A CA 1
ATOM 733 C C . GLU A 1 94 ? 13.477 -7.07 -11.109 1 95.38 94 GLU A C 1
ATOM 735 O O . GLU A 1 94 ? 14.305 -7.957 -10.914 1 95.38 94 GLU A O 1
ATOM 740 N N . ALA A 1 95 ? 12.336 -7.191 -11.789 1 93.31 95 ALA A N 1
ATOM 741 C CA . ALA A 1 95 ? 12.219 -8.336 -12.695 1 93.31 95 ALA A CA 1
ATOM 742 C C . ALA A 1 95 ? 12.789 -8.008 -14.07 1 93.31 95 ALA A C 1
ATOM 744 O O . ALA A 1 95 ? 12.211 -7.211 -14.812 1 93.31 95 ALA A O 1
ATOM 745 N N . PRO A 1 96 ? 13.875 -8.539 -14.398 1 81.62 96 PRO A N 1
ATOM 746 C CA . PRO A 1 96 ? 14.531 -8.164 -15.648 1 81.62 96 PRO A CA 1
ATOM 747 C C . PRO A 1 96 ? 13.734 -8.586 -16.891 1 81.62 96 PRO A C 1
ATOM 749 O O . PRO A 1 96 ? 13.852 -7.961 -17.938 1 81.62 96 PRO A O 1
ATOM 752 N N . ASP A 1 97 ? 12.922 -9.648 -16.75 1 83.06 97 ASP A N 1
ATOM 753 C CA . ASP A 1 97 ? 12.172 -10.188 -17.875 1 83.06 97 ASP A CA 1
ATOM 754 C C . ASP A 1 97 ? 10.688 -10.312 -17.547 1 83.06 97 ASP A C 1
ATOM 756 O O . ASP A 1 97 ? 10.297 -11.148 -16.734 1 83.06 97 ASP A O 1
ATOM 760 N N . VAL A 1 98 ? 9.891 -9.633 -18.25 1 79 98 VAL A N 1
ATOM 761 C CA . VAL A 1 98 ? 8.453 -9.586 -17.984 1 79 98 VAL A CA 1
ATOM 762 C C . VAL A 1 98 ? 7.816 -10.922 -18.359 1 79 98 VAL A C 1
ATOM 764 O O . VAL A 1 98 ? 6.762 -11.289 -17.844 1 79 98 VAL A O 1
ATOM 767 N N . MET A 1 99 ? 8.508 -11.633 -19.109 1 79 99 MET A N 1
ATOM 768 C CA . MET A 1 99 ? 7.961 -12.906 -19.578 1 79 99 MET A CA 1
ATOM 769 C C . MET A 1 99 ? 8.359 -14.039 -18.641 1 79 99 MET A C 1
ATOM 771 O O . MET A 1 99 ? 7.805 -15.141 -18.719 1 79 99 MET A O 1
ATOM 775 N N . ASN A 1 100 ? 9.391 -13.789 -17.922 1 82.56 100 ASN A N 1
ATOM 776 C CA . ASN A 1 100 ? 9.844 -14.758 -16.938 1 82.56 100 ASN A CA 1
ATOM 777 C C . ASN A 1 100 ? 10.016 -14.117 -15.562 1 82.56 100 ASN A C 1
ATOM 779 O O . ASN A 1 100 ? 11.094 -13.609 -15.242 1 82.56 100 ASN A O 1
ATOM 783 N N . LEU A 1 101 ? 9.062 -14.32 -14.805 1 87.44 101 LEU A N 1
ATOM 784 C CA . LEU A 1 101 ? 9.023 -13.602 -13.531 1 87.44 101 LEU A CA 1
ATOM 785 C C . LEU A 1 101 ? 9.523 -14.484 -12.391 1 87.44 101 LEU A C 1
ATOM 787 O O . LEU A 1 101 ? 9.25 -14.219 -11.227 1 87.44 101 LEU A O 1
ATOM 791 N N . SER A 1 102 ? 10.219 -15.5 -12.719 1 86.81 102 SER A N 1
ATOM 792 C CA . SER A 1 102 ? 10.664 -16.438 -11.688 1 86.81 102 SER A CA 1
ATOM 793 C C . SER A 1 102 ? 11.812 -15.836 -10.875 1 86.81 102 SER A C 1
ATOM 795 O O . SER A 1 102 ? 12.125 -16.328 -9.781 1 86.81 102 SER A O 1
ATOM 797 N N . GLN A 1 103 ? 12.422 -14.797 -11.492 1 88.69 103 GLN A N 1
ATOM 798 C CA . GLN A 1 103 ? 13.57 -14.242 -10.781 1 88.69 103 GLN A CA 1
ATOM 799 C C . GLN A 1 103 ? 13.422 -12.742 -10.586 1 88.69 103 GLN A C 1
ATOM 801 O O . GLN A 1 103 ? 13.047 -12.016 -11.516 1 88.69 103 GLN A O 1
ATOM 806 N N . TRP A 1 104 ? 13.609 -12.32 -9.414 1 92.5 104 TRP A N 1
ATOM 807 C CA . TRP A 1 104 ? 13.672 -10.914 -9.039 1 92.5 104 TRP A CA 1
ATOM 808 C C . TRP A 1 104 ? 15.031 -10.578 -8.422 1 92.5 104 TRP A C 1
ATOM 810 O O . TRP A 1 104 ? 15.445 -11.195 -7.441 1 92.5 104 TRP A O 1
ATOM 820 N N . SER A 1 105 ? 15.703 -9.594 -9.039 1 92.44 105 SER A N 1
ATOM 821 C CA . SER A 1 105 ? 17.047 -9.242 -8.594 1 92.44 105 SER A CA 1
ATOM 822 C C . SER A 1 105 ? 17.031 -8.008 -7.695 1 92.44 105 SER A C 1
ATOM 824 O O . SER A 1 105 ? 16.312 -7.043 -7.973 1 92.44 105 SER A O 1
ATOM 826 N N . LEU A 1 106 ? 17.859 -8.102 -6.703 1 93.25 106 LEU A N 1
ATOM 827 C CA . LEU A 1 106 ? 17.984 -6.969 -5.793 1 93.25 106 LEU A CA 1
ATOM 828 C C . LEU A 1 106 ? 18.734 -5.82 -6.457 1 93.25 106 LEU A C 1
ATOM 830 O O . LEU A 1 106 ? 19.859 -6 -6.918 1 93.25 106 LEU A O 1
ATOM 834 N N . GLN A 1 107 ? 18.141 -4.652 -6.48 1 93 107 GLN A N 1
ATOM 835 C CA . GLN A 1 107 ? 18.75 -3.49 -7.113 1 93 107 GLN A CA 1
ATOM 836 C C . GLN A 1 107 ? 19.281 -2.51 -6.066 1 93 107 GLN A C 1
ATOM 838 O O . GLN A 1 107 ? 20.359 -1.938 -6.23 1 93 107 GLN A O 1
ATOM 843 N N . HIS A 1 108 ? 18.5 -2.27 -5.02 1 93.62 108 HIS A N 1
ATOM 844 C CA . HIS A 1 108 ? 18.859 -1.313 -3.98 1 93.62 108 HIS A CA 1
ATOM 845 C C . HIS A 1 108 ? 18.516 -1.856 -2.594 1 93.62 108 HIS A C 1
ATOM 847 O O . HIS A 1 108 ? 17.516 -2.561 -2.426 1 93.62 108 HIS A O 1
ATOM 853 N N . GLU A 1 109 ? 19.281 -1.575 -1.715 1 93.31 109 GLU A N 1
ATOM 854 C CA . GLU A 1 109 ? 19.031 -1.761 -0.289 1 93.31 109 GLU A CA 1
ATOM 855 C C . GLU A 1 109 ? 19.188 -0.449 0.475 1 93.31 109 GLU A C 1
ATOM 857 O O . GLU A 1 109 ? 20.234 0.2 0.392 1 93.31 109 GLU A O 1
ATOM 862 N N . ILE A 1 110 ? 18.203 -0.063 1.172 1 93.06 110 ILE A N 1
ATOM 863 C CA . ILE A 1 110 ? 18.203 1.199 1.904 1 93.06 110 ILE A CA 1
ATOM 864 C C . ILE A 1 110 ? 18.062 0.927 3.4 1 93.06 110 ILE A C 1
ATOM 866 O O . ILE A 1 110 ? 17.078 0.34 3.84 1 93.06 110 ILE A O 1
ATOM 870 N N . SER A 1 111 ? 18.984 1.347 4.16 1 91.44 111 SER A N 1
ATOM 871 C CA . SER A 1 111 ? 18.891 1.261 5.613 1 91.44 111 SER A CA 1
ATOM 872 C C . SER A 1 111 ? 18.141 2.465 6.188 1 91.44 111 SER A C 1
ATOM 874 O O . SER A 1 111 ? 18.625 3.596 6.102 1 91.44 111 SER A O 1
ATOM 876 N N . CYS A 1 112 ? 16.984 2.301 6.762 1 89 112 CYS A N 1
ATOM 877 C CA . CYS A 1 112 ? 16.141 3.383 7.285 1 89 112 CYS A CA 1
ATOM 878 C C . CYS A 1 112 ? 16.484 3.676 8.742 1 89 112 CYS A C 1
ATOM 880 O O . CYS A 1 112 ? 16.078 4.707 9.281 1 89 112 CYS A O 1
ATOM 882 N N . LYS A 1 113 ? 17.25 2.93 9.43 1 81.44 113 LYS A N 1
ATOM 883 C CA . LYS A 1 113 ? 17.703 3.104 10.812 1 81.44 113 LYS A CA 1
ATOM 884 C C . LYS A 1 113 ? 16.531 3.064 11.781 1 81.44 113 LYS A C 1
ATOM 886 O O . LYS A 1 113 ? 16.609 3.582 12.898 1 81.44 113 LYS A O 1
ATOM 891 N N . LEU A 1 114 ? 15.336 2.723 11.367 1 80.75 114 LEU A N 1
ATOM 892 C CA . LEU A 1 114 ? 14.133 2.504 12.164 1 80.75 114 LEU A CA 1
ATOM 893 C C . LEU A 1 114 ? 13.367 1.284 11.664 1 80.75 114 LEU A C 1
ATOM 895 O O . LEU A 1 114 ? 13.578 0.823 10.539 1 80.75 114 LEU A O 1
ATOM 899 N N . SER A 1 115 ? 12.531 0.765 12.609 1 85.88 115 SER A N 1
ATOM 900 C CA . SER A 1 115 ? 11.688 -0.352 12.195 1 85.88 115 SER A CA 1
ATOM 901 C C . SER A 1 115 ? 10.656 0.086 11.164 1 85.88 115 SER A C 1
ATOM 903 O O . SER A 1 115 ? 9.844 0.973 11.422 1 85.88 115 SER A O 1
ATOM 905 N N . CYS A 1 116 ? 10.656 -0.532 9.984 1 90.62 116 CYS A N 1
ATOM 906 C CA . CYS A 1 116 ? 9.75 -0.15 8.914 1 90.62 116 CYS A CA 1
ATOM 907 C C . CYS A 1 116 ? 8.438 -0.922 9.016 1 90.62 116 CYS A C 1
ATOM 909 O O . CYS A 1 116 ? 8.438 -2.15 9.125 1 90.62 116 CYS A O 1
ATOM 911 N N . SER A 1 117 ? 7.371 -0.215 8.945 1 92.5 117 SER A N 1
ATOM 912 C CA . SER A 1 117 ? 6.055 -0.842 8.992 1 92.5 117 SER A CA 1
ATOM 913 C C . SER A 1 117 ? 5.406 -0.86 7.609 1 92.5 117 SER A C 1
ATOM 915 O O . SER A 1 117 ? 4.652 -1.78 7.285 1 92.5 117 SER A O 1
ATOM 917 N N . CYS A 1 118 ? 5.738 0.198 6.836 1 95.5 118 CYS A N 1
ATOM 918 C CA . CYS A 1 118 ? 5.051 0.334 5.555 1 95.5 118 CYS A CA 1
ATOM 919 C C . CYS A 1 118 ? 5.859 1.193 4.59 1 95.5 118 CYS A C 1
ATOM 921 O O . CYS A 1 118 ? 6.77 1.909 5.004 1 95.5 118 CYS A O 1
ATOM 923 N N . ILE A 1 119 ? 5.477 1.062 3.301 1 97.12 119 ILE A N 1
ATOM 924 C CA . ILE A 1 119 ? 6.105 1.858 2.256 1 97.12 119 ILE A CA 1
ATOM 925 C C . ILE A 1 119 ? 5.059 2.299 1.238 1 97.12 119 ILE A C 1
ATOM 927 O O . ILE A 1 119 ? 3.988 1.691 1.137 1 97.12 119 ILE A O 1
ATOM 931 N N . SER A 1 120 ? 5.402 3.355 0.528 1 97.94 120 SER A N 1
ATOM 932 C CA . SER A 1 120 ? 4.605 3.834 -0.598 1 97.94 120 SER A CA 1
ATOM 933 C C . SER A 1 120 ? 5.48 4.535 -1.633 1 97.94 120 SER A C 1
ATOM 935 O O . SER A 1 120 ? 6.305 5.383 -1.285 1 97.94 120 SER A O 1
ATOM 937 N N . TRP A 1 121 ? 5.289 4.184 -2.904 1 97 121 TRP A N 1
ATOM 938 C CA . TRP A 1 121 ? 5.988 4.871 -3.984 1 97 121 TRP A CA 1
ATOM 939 C C . TRP A 1 121 ? 5.297 6.188 -4.328 1 97 121 TRP A C 1
ATOM 941 O O . TRP A 1 121 ? 4.066 6.25 -4.398 1 97 121 TRP A O 1
ATOM 951 N N . ASN A 1 122 ? 6.133 7.191 -4.512 1 95.44 122 ASN A N 1
ATOM 952 C CA . ASN A 1 122 ? 5.598 8.375 -5.164 1 95.44 122 ASN A CA 1
ATOM 953 C C . ASN A 1 122 ? 5.418 8.156 -6.664 1 95.44 122 ASN A C 1
ATOM 955 O O . ASN A 1 122 ? 6.395 7.949 -7.387 1 95.44 122 ASN A O 1
ATOM 959 N N . PRO A 1 123 ? 4.164 8.195 -7.121 1 93.25 123 PRO A N 1
ATOM 960 C CA . PRO A 1 123 ? 3.932 7.844 -8.523 1 93.25 123 PRO A CA 1
ATOM 961 C C . PRO A 1 123 ? 4.234 9 -9.477 1 93.25 123 PRO A C 1
ATOM 963 O O . PRO A 1 123 ? 4.113 8.852 -10.695 1 93.25 123 PRO A O 1
ATOM 966 N N . SER A 1 124 ? 4.586 10.078 -8.961 1 88.56 124 SER A N 1
ATOM 967 C CA . SER A 1 124 ? 4.828 11.234 -9.812 1 88.56 124 SER A CA 1
ATOM 968 C C . SER A 1 124 ? 5.836 10.906 -10.906 1 88.56 124 SER A C 1
ATOM 970 O O . SER A 1 124 ? 6.906 10.352 -10.633 1 88.56 124 SER A O 1
ATOM 972 N N . SER A 1 125 ? 5.438 11 -12.109 1 75.5 125 SER A N 1
ATOM 973 C CA . SER A 1 125 ? 6.285 10.703 -13.258 1 75.5 125 SER A CA 1
ATOM 974 C C . SER A 1 125 ? 6.992 11.953 -13.758 1 75.5 125 SER A C 1
ATOM 976 O O . SER A 1 125 ? 7.684 11.914 -14.781 1 75.5 125 SER A O 1
ATOM 978 N N . SER A 1 126 ? 6.844 12.922 -13.055 1 71.75 126 SER A N 1
ATOM 979 C CA . SER A 1 126 ? 7.504 14.117 -13.57 1 71.75 126 SER A CA 1
ATOM 980 C C . SER A 1 126 ? 9.008 13.906 -13.719 1 71.75 126 SER A C 1
ATOM 982 O O . SER A 1 126 ? 9.656 13.375 -12.82 1 71.75 126 SER A O 1
ATOM 984 N N . ARG A 1 127 ? 9.5 14.102 -14.93 1 65.12 127 ARG A N 1
ATOM 985 C CA . ARG A 1 127 ? 10.93 14.016 -15.219 1 65.12 127 ARG A CA 1
ATOM 986 C C . ARG A 1 127 ? 11.742 14.734 -14.148 1 65.12 127 ARG A C 1
ATOM 988 O O . ARG A 1 127 ? 12.914 14.414 -13.93 1 65.12 127 ARG A O 1
ATOM 995 N N . ALA A 1 128 ? 11.016 15.664 -13.531 1 68.19 128 ALA A N 1
ATOM 996 C CA . ALA A 1 128 ? 11.695 16.5 -12.539 1 68.19 128 ALA A CA 1
ATOM 997 C C . ALA A 1 128 ? 11.766 15.797 -11.188 1 68.19 128 ALA A C 1
ATOM 999 O O . ALA A 1 128 ? 12.516 16.219 -10.305 1 68.19 128 ALA A O 1
ATOM 1000 N N . HIS A 1 129 ? 11.07 14.656 -11.172 1 76.44 129 HIS A N 1
ATOM 1001 C CA . HIS A 1 129 ? 11.055 14.047 -9.852 1 76.44 129 HIS A CA 1
ATOM 1002 C C . HIS A 1 129 ? 11.719 12.672 -9.875 1 76.44 129 HIS A C 1
ATOM 1004 O O . HIS A 1 129 ? 11.336 11.805 -10.672 1 76.44 129 HIS A O 1
ATOM 1010 N N . SER A 1 130 ? 12.758 12.547 -9.164 1 86.56 130 SER A N 1
ATOM 1011 C CA . SER A 1 130 ? 13.414 11.258 -8.953 1 86.56 130 SER A CA 1
ATOM 1012 C C . SER A 1 130 ? 12.508 10.289 -8.203 1 86.56 130 SER A C 1
ATOM 1014 O O . SER A 1 130 ? 11.562 10.703 -7.539 1 86.56 130 SER A O 1
ATOM 1016 N N . PRO A 1 131 ? 12.797 8.984 -8.461 1 90.69 131 PRO A N 1
ATOM 1017 C CA . PRO A 1 131 ? 12.047 8 -7.676 1 90.69 131 PRO A CA 1
ATOM 1018 C C . PRO A 1 131 ? 12.078 8.297 -6.18 1 90.69 131 PRO A C 1
ATOM 1020 O O . PRO A 1 131 ? 13.133 8.633 -5.633 1 90.69 131 PRO A O 1
ATOM 1023 N N . MET A 1 132 ? 10.922 8.203 -5.594 1 93.44 132 MET A N 1
ATOM 1024 C CA . MET A 1 132 ? 10.766 8.516 -4.176 1 93.44 132 MET A CA 1
ATOM 1025 C C . MET A 1 132 ? 9.914 7.465 -3.477 1 93.44 132 MET A C 1
ATOM 1027 O O . MET A 1 132 ? 8.898 7.027 -4.02 1 93.44 132 MET A O 1
ATOM 1031 N N . ILE A 1 133 ? 10.367 7.102 -2.307 1 95.62 133 ILE A N 1
ATOM 1032 C CA . ILE A 1 133 ? 9.633 6.133 -1.499 1 95.62 133 ILE A CA 1
ATOM 1033 C C . ILE A 1 133 ? 9.438 6.68 -0.087 1 95.62 133 ILE A C 1
ATOM 1035 O O . ILE A 1 133 ? 10.383 7.172 0.533 1 95.62 133 ILE A O 1
ATOM 1039 N N . ALA A 1 134 ? 8.219 6.676 0.345 1 95.56 134 ALA A N 1
ATOM 1040 C CA . ALA A 1 134 ? 7.922 7.004 1.738 1 95.56 134 ALA A CA 1
ATOM 1041 C C . ALA A 1 134 ? 7.961 5.754 2.613 1 95.56 134 ALA A C 1
ATOM 1043 O O . ALA A 1 134 ? 7.48 4.688 2.207 1 95.56 134 ALA A O 1
ATOM 1044 N N . VAL A 1 135 ? 8.5 5.902 3.773 1 94.56 135 VAL A N 1
ATOM 1045 C CA . VAL A 1 135 ? 8.602 4.809 4.73 1 94.56 135 VAL A CA 1
ATOM 1046 C C . VAL A 1 135 ? 7.984 5.219 6.062 1 94.56 135 VAL A C 1
ATOM 1048 O O . VAL A 1 135 ? 8.297 6.285 6.598 1 94.56 135 VAL A O 1
ATOM 1051 N N . GLY A 1 136 ? 7.047 4.367 6.473 1 92.69 136 GLY A N 1
ATOM 1052 C CA . GLY A 1 136 ? 6.473 4.559 7.797 1 92.69 136 GLY A CA 1
ATOM 1053 C C . GLY A 1 136 ? 7.078 3.654 8.852 1 92.69 136 GLY A C 1
ATOM 1054 O O . GLY A 1 136 ? 7.418 2.504 8.562 1 92.69 136 GLY A O 1
ATOM 1055 N N . SER A 1 137 ? 7.156 4.211 10.047 1 87 137 SER A N 1
ATOM 1056 C CA . SER A 1 137 ? 7.719 3.443 11.148 1 87 137 SER A CA 1
ATOM 1057 C C . SER A 1 137 ? 6.672 3.182 12.227 1 87 137 SER A C 1
ATOM 1059 O O . SER A 1 137 ? 5.836 4.043 12.508 1 87 137 SER A O 1
ATOM 1061 N N . ASP A 1 138 ? 6.75 1.908 12.844 1 77.81 138 ASP A N 1
ATOM 1062 C CA . ASP A 1 138 ? 5.898 1.564 13.977 1 77.81 138 ASP A CA 1
ATOM 1063 C C . ASP A 1 138 ? 6.672 1.651 15.289 1 77.81 138 ASP A C 1
ATOM 1065 O O . ASP A 1 138 ? 6.328 0.984 16.266 1 77.81 138 ASP A O 1
ATOM 1069 N N . ASP A 1 139 ? 7.707 2.369 15.219 1 73.75 139 ASP A N 1
ATOM 1070 C CA . ASP A 1 139 ? 8.477 2.578 16.438 1 73.75 139 ASP A CA 1
ATOM 1071 C C . ASP A 1 139 ? 7.668 3.363 17.469 1 73.75 139 ASP A C 1
ATOM 1073 O O . ASP A 1 139 ? 7.25 4.492 17.203 1 73.75 139 ASP A O 1
ATOM 1077 N N . SER A 1 140 ? 7.371 2.771 18.547 1 72.25 140 SER A N 1
ATOM 1078 C CA . SER A 1 140 ? 6.535 3.369 19.578 1 72.25 140 SER A CA 1
ATOM 1079 C C . SER A 1 140 ? 7.352 4.289 20.484 1 72.25 140 SER A C 1
ATOM 1081 O O . SER A 1 140 ? 6.816 4.863 21.438 1 72.25 140 SER A O 1
ATOM 1083 N N . SER A 1 141 ? 8.594 4.391 20.141 1 70.44 141 SER A N 1
ATOM 1084 C CA . SER A 1 141 ? 9.422 5.234 21 1 70.44 141 SER A CA 1
ATOM 1085 C C . SER A 1 141 ? 8.969 6.691 20.938 1 70.44 141 SER A C 1
ATOM 1087 O O . SER A 1 141 ? 8.773 7.242 19.859 1 70.44 141 SER A O 1
ATOM 1089 N N . PRO A 1 142 ? 8.711 7.273 22.078 1 64.31 142 PRO A N 1
ATOM 1090 C CA . PRO A 1 142 ? 8.305 8.68 22.109 1 64.31 142 PRO A CA 1
ATOM 1091 C C . PRO A 1 142 ? 9.352 9.609 21.5 1 64.31 142 PRO A C 1
ATOM 1093 O O . PRO A 1 142 ? 9.039 10.742 21.125 1 64.31 142 PRO A O 1
ATOM 1096 N N . ASN A 1 143 ? 10.602 9.102 21.438 1 61.16 143 ASN A N 1
ATOM 1097 C CA . ASN A 1 143 ? 11.688 9.922 20.922 1 61.16 143 ASN A CA 1
ATOM 1098 C C . ASN A 1 143 ? 11.766 9.867 19.406 1 61.16 143 ASN A C 1
ATOM 1100 O O . ASN A 1 143 ? 12.594 10.539 18.797 1 61.16 143 ASN A O 1
ATOM 1104 N N . ALA A 1 144 ? 10.898 8.992 18.906 1 62 144 ALA A N 1
ATOM 1105 C CA . ALA A 1 144 ? 10.984 8.906 17.453 1 62 144 ALA A CA 1
ATOM 1106 C C . ALA A 1 144 ? 10.461 10.18 16.797 1 62 144 ALA A C 1
ATOM 1108 O O . ALA A 1 144 ? 9.305 10.547 16.969 1 62 144 ALA A O 1
ATOM 1109 N N . MET A 1 145 ? 11.43 11.047 16.422 1 60.62 145 MET A N 1
ATOM 1110 C CA . MET A 1 145 ? 11.109 12.344 15.844 1 60.62 145 MET A CA 1
ATOM 1111 C C . MET A 1 145 ? 10.203 12.195 14.625 1 60.62 145 MET A C 1
ATOM 1113 O O . MET A 1 145 ? 9.195 12.883 14.516 1 60.62 145 MET A O 1
ATOM 1117 N N . ALA A 1 146 ? 10.688 11.32 13.625 1 71.69 146 ALA A N 1
ATOM 1118 C CA . ALA A 1 146 ? 9.883 11.227 12.406 1 71.69 146 ALA A CA 1
ATOM 1119 C C . ALA A 1 146 ? 9.359 9.805 12.211 1 71.69 146 ALA A C 1
ATOM 1121 O O . ALA A 1 146 ? 10.133 8.844 12.242 1 71.69 146 ALA A O 1
ATOM 1122 N N . LYS A 1 147 ? 7.98 9.781 12.188 1 84.31 147 LYS A N 1
ATOM 1123 C CA . LYS A 1 147 ? 7.391 8.461 11.984 1 84.31 147 LYS A CA 1
ATOM 1124 C C . LYS A 1 147 ? 7.262 8.141 10.5 1 84.31 147 LYS A C 1
ATOM 1126 O O . LYS A 1 147 ? 6.938 7.008 10.125 1 84.31 147 LYS A O 1
ATOM 1131 N N . VAL A 1 148 ? 7.527 9.156 9.664 1 90.12 148 VAL A N 1
ATOM 1132 C CA . VAL A 1 148 ? 7.551 8.945 8.219 1 90.12 148 VAL A CA 1
ATOM 1133 C C . VAL A 1 148 ? 8.797 9.586 7.621 1 90.12 148 VAL A C 1
ATOM 1135 O O . VAL A 1 148 ? 9.125 10.734 7.938 1 90.12 148 VAL A O 1
ATOM 1138 N N . GLN A 1 149 ? 9.477 8.828 6.828 1 91.69 149 GLN A N 1
ATOM 1139 C CA . GLN A 1 149 ? 10.633 9.305 6.082 1 91.69 149 GLN A CA 1
ATOM 1140 C C . GLN A 1 149 ? 10.43 9.141 4.582 1 91.69 149 GLN A C 1
ATOM 1142 O O . GLN A 1 149 ? 9.883 8.133 4.133 1 91.69 149 GLN A O 1
ATOM 1147 N N . ILE A 1 150 ? 10.906 10.102 3.84 1 92.75 150 ILE A N 1
ATOM 1148 C CA . ILE A 1 150 ? 10.867 10.008 2.385 1 92.75 150 ILE A CA 1
ATOM 1149 C C . ILE A 1 150 ? 12.281 9.859 1.835 1 92.75 150 ILE A C 1
ATOM 1151 O O . ILE A 1 150 ? 13.148 10.688 2.111 1 92.75 150 ILE A O 1
ATOM 1155 N N . PHE A 1 151 ? 12.461 8.852 1.098 1 93.69 151 PHE A N 1
ATOM 1156 C CA . PHE A 1 151 ? 13.742 8.586 0.45 1 93.69 151 PHE A CA 1
ATOM 1157 C C . PHE A 1 151 ? 13.68 8.922 -1.035 1 93.69 151 PHE A C 1
ATOM 1159 O O . PHE A 1 151 ? 12.828 8.398 -1.759 1 93.69 151 PHE A O 1
ATOM 1166 N N . GLU A 1 152 ? 14.586 9.773 -1.464 1 91.69 152 GLU A N 1
ATOM 1167 C CA . GLU A 1 152 ? 14.656 10.18 -2.865 1 91.69 152 GLU A CA 1
ATOM 1168 C C . GLU A 1 152 ? 15.953 9.711 -3.51 1 91.69 152 GLU A C 1
ATOM 1170 O O . GLU A 1 152 ? 17.031 9.867 -2.932 1 91.69 152 GLU A O 1
ATOM 1175 N N . TYR A 1 153 ? 15.703 9.109 -4.684 1 90.88 153 TYR A N 1
ATOM 1176 C CA . TYR A 1 153 ? 16.906 8.672 -5.398 1 90.88 153 TYR A CA 1
ATOM 1177 C C . TYR A 1 153 ? 17.719 9.859 -5.871 1 90.88 153 TYR A C 1
ATOM 1179 O O . TYR A 1 153 ? 17.188 10.812 -6.434 1 90.88 153 TYR A O 1
ATOM 1187 N N . ASN A 1 154 ? 18.953 9.797 -5.559 1 86.69 154 ASN A N 1
ATOM 1188 C CA . ASN A 1 154 ? 19.922 10.82 -5.961 1 86.69 154 ASN A CA 1
ATOM 1189 C C . ASN A 1 154 ? 21.125 10.211 -6.668 1 86.69 154 ASN A C 1
ATOM 1191 O O . ASN A 1 154 ? 21.922 9.516 -6.043 1 86.69 154 ASN A O 1
ATOM 1195 N N . GLU A 1 155 ? 21.188 10.453 -8 1 75.56 155 GLU A N 1
ATOM 1196 C CA . GLU A 1 155 ? 22.297 9.914 -8.781 1 75.56 155 GLU A CA 1
ATOM 1197 C C . GLU A 1 155 ? 23.625 10.516 -8.328 1 75.56 155 GLU A C 1
ATOM 1199 O O . GLU A 1 155 ? 24.672 9.891 -8.484 1 75.56 155 GLU A O 1
ATOM 1204 N N . ASN A 1 156 ? 23.594 11.75 -7.926 1 66.31 156 ASN A N 1
ATOM 1205 C CA . ASN A 1 156 ? 24.844 12.453 -7.629 1 66.31 156 ASN A CA 1
ATOM 1206 C C . ASN A 1 156 ? 25.5 11.914 -6.359 1 66.31 156 ASN A C 1
ATOM 1208 O O . ASN A 1 156 ? 26.656 12.234 -6.07 1 66.31 156 ASN A O 1
ATOM 1212 N N . THR A 1 157 ? 24.922 11.242 -5.539 1 50.16 157 THR A N 1
ATOM 1213 C CA . THR A 1 157 ? 25.547 10.781 -4.305 1 50.16 157 THR A CA 1
ATOM 1214 C C . THR A 1 157 ? 26.328 9.492 -4.547 1 50.16 157 THR A C 1
ATOM 1216 O O . THR A 1 157 ? 26.734 8.82 -3.598 1 50.16 157 THR A O 1
ATOM 1219 N N . ARG A 1 158 ? 26.703 8.961 -5.66 1 40.38 158 ARG A N 1
ATOM 1220 C CA . ARG A 1 158 ? 27.641 7.855 -5.871 1 40.38 158 ARG A CA 1
ATOM 1221 C C . ARG A 1 158 ? 29.078 8.312 -5.668 1 40.38 158 ARG A C 1
ATOM 1223 O O . ARG A 1 158 ? 29.469 9.375 -6.145 1 40.38 158 ARG A O 1
ATOM 1230 N N . MET B 1 1 ? 21.984 6.57 -5.16 1 84.25 1 MET B N 1
ATOM 1231 C CA . MET B 1 1 ? 21.859 6.543 -3.705 1 84.25 1 MET B CA 1
ATOM 1232 C C . MET B 1 1 ? 20.594 7.246 -3.252 1 84.25 1 MET B C 1
ATOM 1234 O O . MET B 1 1 ? 20.078 8.133 -3.945 1 84.25 1 MET B O 1
ATOM 1238 N N . PHE B 1 2 ? 20 6.746 -2.221 1 87.19 2 PHE B N 1
ATOM 1239 C CA . PHE B 1 2 ? 18.781 7.375 -1.72 1 87.19 2 PHE B CA 1
ATOM 1240 C C . PHE B 1 2 ? 19.094 8.289 -0.542 1 87.19 2 PHE B C 1
ATOM 1242 O O . PHE B 1 2 ? 19.891 7.945 0.323 1 87.19 2 PHE B O 1
ATOM 1249 N N . VAL B 1 3 ? 18.5 9.547 -0.596 1 86.19 3 VAL B N 1
ATOM 1250 C CA . VAL B 1 3 ? 18.625 10.523 0.475 1 86.19 3 VAL B CA 1
ATOM 1251 C C . VAL B 1 3 ? 17.297 10.633 1.236 1 86.19 3 VAL B C 1
ATOM 1253 O O . VAL B 1 3 ? 16.234 10.68 0.629 1 86.19 3 VAL B O 1
ATOM 1256 N N . ALA B 1 4 ? 17.422 10.781 2.547 1 84.94 4 ALA B N 1
ATOM 1257 C CA . ALA B 1 4 ? 16.234 10.75 3.406 1 84.94 4 ALA B CA 1
ATOM 1258 C C . ALA B 1 4 ? 15.844 12.156 3.842 1 84.94 4 ALA B C 1
ATOM 1260 O O . ALA B 1 4 ? 16.703 13 4.105 1 84.94 4 ALA B O 1
ATOM 1261 N N . ARG B 1 5 ? 14.523 12.352 3.779 1 81.75 5 ARG B N 1
ATOM 1262 C CA . ARG B 1 5 ? 13.914 13.531 4.391 1 81.75 5 ARG B CA 1
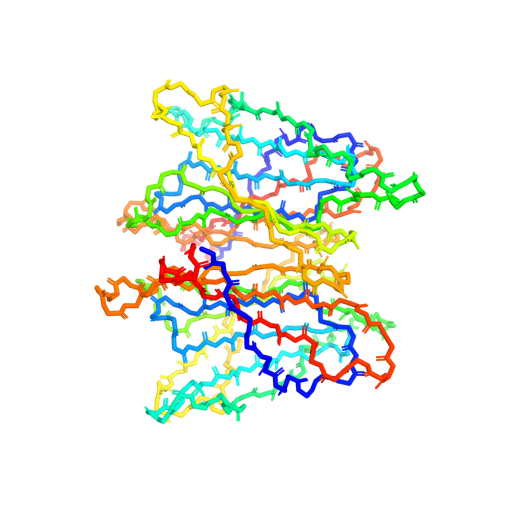ATOM 1263 C C . ARG B 1 5 ? 12.797 13.133 5.348 1 81.75 5 ARG B C 1
ATOM 1265 O O . ARG B 1 5 ? 11.922 12.328 4.996 1 81.75 5 ARG B O 1
ATOM 1272 N N . SER B 1 6 ? 12.828 13.672 6.551 1 80.94 6 SER B N 1
ATOM 1273 C CA . SER B 1 6 ? 11.828 13.32 7.555 1 8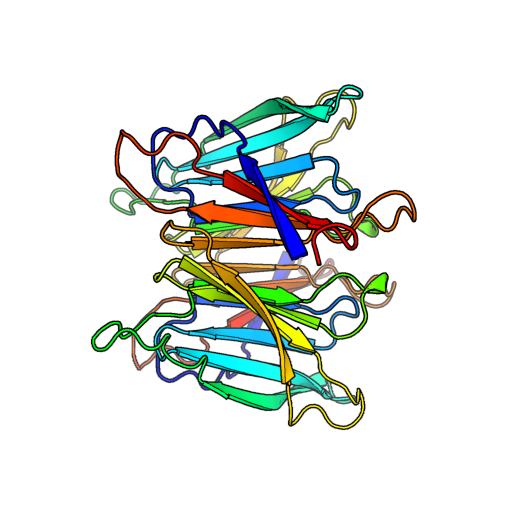0.94 6 SER B CA 1
ATOM 1274 C C . SER B 1 6 ? 10.609 14.227 7.461 1 80.94 6 SER B C 1
ATOM 1276 O O . SER B 1 6 ? 10.742 15.43 7.211 1 80.94 6 SER B O 1
ATOM 1278 N N . ILE B 1 7 ? 9.461 13.617 7.617 1 77.75 7 ILE B N 1
ATOM 1279 C CA . ILE B 1 7 ? 8.203 14.352 7.707 1 77.75 7 ILE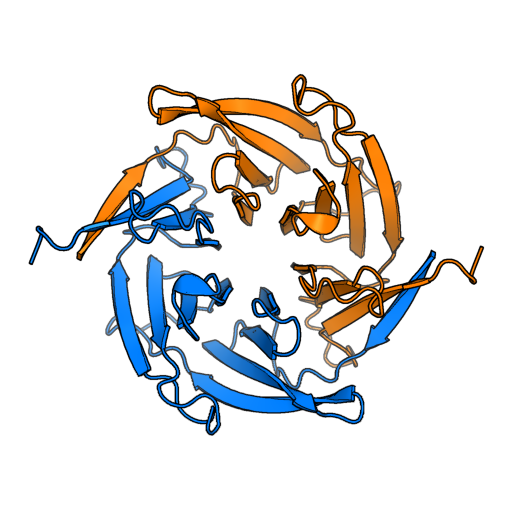 B CA 1
ATOM 1280 C C . ILE B 1 7 ? 7.629 14.227 9.117 1 77.75 7 ILE B C 1
ATOM 1282 O O . ILE B 1 7 ? 7.562 13.117 9.664 1 77.75 7 ILE B O 1
ATOM 1286 N N . ALA B 1 8 ? 7.445 15.352 9.75 1 69.56 8 ALA B N 1
ATOM 1287 C CA . ALA B 1 8 ? 6.816 15.32 11.062 1 69.56 8 ALA B CA 1
ATOM 1288 C C . ALA B 1 8 ? 5.363 14.867 10.969 1 69.56 8 ALA B C 1
ATOM 1290 O O . ALA B 1 8 ? 4.473 15.672 10.688 1 69.56 8 ALA B O 1
ATOM 1291 N N . ALA B 1 9 ? 5.188 13.562 10.875 1 64.19 9 ALA B N 1
ATOM 1292 C CA . ALA B 1 9 ? 3.805 13.086 10.859 1 64.19 9 ALA B CA 1
ATOM 1293 C C . ALA B 1 9 ? 3.234 13.008 12.273 1 64.19 9 ALA B C 1
ATOM 1295 O O . ALA B 1 9 ? 3.855 12.422 13.164 1 64.19 9 ALA B O 1
ATOM 1296 N N . ASP B 1 10 ? 2.605 13.883 12.797 1 63.88 10 ASP B N 1
ATOM 1297 C CA . ASP B 1 10 ? 2.051 14.078 14.133 1 63.88 10 ASP B CA 1
ATOM 1298 C C . ASP B 1 10 ? 1.132 12.914 14.516 1 63.88 10 ASP B C 1
ATOM 1300 O O . ASP B 1 10 ? -0.091 13.07 14.539 1 63.88 10 ASP B O 1
ATOM 1304 N N . HIS B 1 11 ? 1.601 11.766 14.43 1 66.25 11 HIS B N 1
ATOM 1305 C CA . HIS B 1 11 ? 0.766 10.711 14.992 1 66.25 11 HIS B CA 1
ATOM 1306 C C . HIS B 1 11 ? 1.178 10.391 16.422 1 66.25 11 HIS B C 1
ATOM 1308 O O . HIS B 1 11 ? 2.369 10.375 16.75 1 66.25 11 HIS B O 1
ATOM 1314 N N . LYS B 1 12 ? 0.292 10.336 17.203 1 64.94 12 LYS B N 1
ATOM 1315 C CA . LYS B 1 12 ? 0.565 10.062 18.609 1 64.94 12 LYS B CA 1
ATOM 1316 C C . LYS B 1 12 ? 0.955 8.602 18.828 1 64.94 12 LYS B C 1
ATOM 1318 O O . LYS B 1 12 ? 1.649 8.273 19.781 1 64.94 12 LYS B O 1
ATOM 1323 N N . ASP B 1 13 ? 0.462 7.777 17.891 1 73.69 13 ASP B N 1
ATOM 1324 C CA . ASP B 1 13 ? 0.69 6.344 18.031 1 73.69 13 ASP B CA 1
ATOM 1325 C C . ASP B 1 13 ? 1.314 5.758 16.766 1 73.69 13 ASP B C 1
ATOM 1327 O O . ASP B 1 13 ? 1.841 6.496 15.922 1 73.69 13 ASP B O 1
ATOM 1331 N N . LEU B 1 14 ? 1.415 4.387 16.672 1 78.12 14 LEU B N 1
ATOM 1332 C CA . LEU B 1 14 ? 2.055 3.643 15.586 1 78.12 14 LEU B CA 1
ATOM 1333 C C . LEU B 1 14 ? 1.424 3.988 14.242 1 78.12 14 LEU B C 1
ATOM 1335 O O . LEU B 1 14 ? 0.203 4.125 14.141 1 78.12 14 LEU B O 1
ATOM 1339 N N . ILE B 1 15 ? 2.26 4.234 13.289 1 87.06 15 ILE B N 1
ATOM 1340 C CA . ILE B 1 15 ? 1.783 4.348 11.922 1 87.06 15 ILE B CA 1
ATOM 1341 C C . ILE B 1 15 ? 1.755 2.967 11.266 1 87.06 15 ILE B C 1
ATOM 1343 O O . ILE B 1 15 ? 2.756 2.246 11.281 1 87.06 15 ILE B O 1
ATOM 1347 N N . HIS B 1 16 ? 0.6 2.605 10.789 1 91 16 HIS B N 1
ATOM 1348 C CA . HIS B 1 16 ? 0.437 1.29 10.18 1 91 16 HIS B CA 1
ATOM 1349 C C . HIS B 1 16 ? 0.685 1.344 8.672 1 91 16 HIS B C 1
ATOM 1351 O O . HIS B 1 16 ? 1.118 0.356 8.078 1 91 16 HIS B O 1
ATOM 1357 N N . ASP B 1 17 ? 0.362 2.523 8.164 1 94.94 17 ASP B N 1
ATOM 1358 C CA . ASP B 1 17 ? 0.561 2.625 6.719 1 94.94 17 ASP B CA 1
ATOM 1359 C C . ASP B 1 17 ? 0.724 4.082 6.289 1 94.94 17 ASP B C 1
ATOM 1361 O O . ASP B 1 17 ? 0.26 4.992 6.977 1 94.94 17 ASP B O 1
ATOM 1365 N N . VAL B 1 18 ? 1.392 4.23 5.16 1 95.5 18 VAL B N 1
ATOM 1366 C CA . VAL B 1 18 ? 1.513 5.477 4.414 1 95.5 18 VAL B CA 1
ATOM 1367 C C . VAL B 1 18 ? 1.212 5.227 2.939 1 95.5 18 VAL B C 1
ATOM 1369 O O . VAL B 1 18 ? 1.617 4.207 2.381 1 95.5 18 VAL B O 1
ATOM 1372 N N . SER B 1 19 ? 0.489 6.145 2.301 1 97.62 19 SER B N 1
ATOM 1373 C CA . SER B 1 19 ? 0.109 5.977 0.903 1 97.62 19 SER B CA 1
ATOM 1374 C C . SER B 1 19 ? 0.118 7.309 0.162 1 97.62 19 SER B C 1
ATOM 1376 O O . SER B 1 19 ? -0.53 8.266 0.589 1 97.62 19 SER B O 1
ATOM 1378 N N . PHE B 1 20 ? 0.798 7.379 -0.966 1 97 20 PHE B N 1
ATOM 1379 C CA . PHE B 1 20 ? 0.717 8.531 -1.856 1 97 20 PHE B CA 1
ATOM 1380 C C . PHE B 1 20 ? -0.551 8.477 -2.701 1 97 20 PHE B C 1
ATOM 1382 O O . PHE B 1 20 ? -1.027 7.391 -3.043 1 97 20 PHE B O 1
ATOM 1389 N N . ASP B 1 21 ? -0.99 9.688 -3.066 1 95.69 21 ASP B N 1
ATOM 1390 C CA . ASP B 1 21 ? -2.031 9.711 -4.09 1 95.69 21 ASP B CA 1
ATOM 1391 C C . ASP B 1 21 ? -1.432 9.578 -5.488 1 95.69 21 ASP B C 1
ATOM 1393 O O . ASP B 1 21 ? -0.21 9.516 -5.641 1 95.69 21 ASP B O 1
ATOM 1397 N N . PHE B 1 22 ? -2.256 9.562 -6.488 1 92.56 22 PHE B N 1
ATOM 1398 C CA . PHE B 1 22 ? -1.839 9.258 -7.852 1 92.56 22 PHE B CA 1
ATOM 1399 C C . PHE B 1 22 ? -1.023 10.406 -8.438 1 92.56 22 PHE B C 1
ATOM 1401 O O . PHE B 1 22 ? -0.358 10.25 -9.461 1 92.56 22 PHE B O 1
ATOM 1408 N N . HIS B 1 23 ? -0.949 11.531 -7.82 1 91.5 23 HIS B N 1
ATOM 1409 C CA . HIS B 1 23 ? -0.126 12.641 -8.289 1 91.5 23 HIS B CA 1
ATOM 1410 C C . HIS B 1 23 ? 1.177 12.734 -7.5 1 91.5 23 HIS B C 1
ATOM 1412 O O . HIS B 1 23 ? 2.109 13.422 -7.914 1 91.5 23 HIS B O 1
ATOM 1418 N N . GLY B 1 24 ? 1.173 12.094 -6.309 1 92.88 24 GLY B N 1
ATOM 1419 C CA . GLY B 1 24 ? 2.348 12.172 -5.457 1 92.88 24 GLY B CA 1
ATOM 1420 C C . GLY B 1 24 ? 2.422 13.453 -4.652 1 92.88 24 GLY B C 1
ATOM 1421 O O . GLY B 1 24 ? 3.496 13.844 -4.191 1 92.88 24 GLY B O 1
ATOM 1422 N N . ARG B 1 25 ? 1.304 14.102 -4.562 1 91.94 25 ARG B N 1
ATOM 1423 C CA . ARG B 1 25 ? 1.282 15.391 -3.879 1 91.94 25 ARG B CA 1
ATOM 1424 C C . ARG B 1 25 ? 0.455 15.32 -2.6 1 91.94 25 ARG B C 1
ATOM 1426 O O . ARG B 1 25 ? 0.309 16.312 -1.891 1 91.94 25 ARG B O 1
ATOM 1433 N N . ARG B 1 26 ? -0.095 14.227 -2.355 1 93.88 26 ARG B N 1
ATOM 1434 C CA . ARG B 1 26 ? -0.875 13.961 -1.151 1 93.88 26 ARG B CA 1
ATOM 1435 C C . ARG B 1 26 ? -0.489 12.617 -0.538 1 93.88 26 ARG B C 1
ATOM 1437 O O . ARG B 1 26 ? -0.179 11.664 -1.257 1 93.88 26 ARG B O 1
ATOM 1444 N N . MET B 1 27 ? -0.505 12.578 0.768 1 94.69 27 MET B N 1
ATOM 1445 C CA . MET B 1 27 ? -0.214 11.344 1.483 1 94.69 27 MET B CA 1
ATOM 1446 C C . MET B 1 27 ? -1.272 11.062 2.545 1 94.69 27 MET B C 1
ATOM 1448 O O . MET B 1 27 ? -1.792 11.992 3.166 1 94.69 27 MET B O 1
ATOM 1452 N N . ALA B 1 28 ? -1.6 9.82 2.678 1 96.19 28 ALA B N 1
ATOM 1453 C CA . ALA B 1 28 ? -2.477 9.398 3.768 1 96.19 28 ALA B CA 1
ATOM 1454 C C . ALA B 1 28 ? -1.735 8.492 4.746 1 96.19 28 ALA B C 1
ATOM 1456 O O . ALA B 1 28 ? -0.908 7.676 4.344 1 96.19 28 ALA B O 1
ATOM 1457 N N . THR B 1 29 ? -1.971 8.68 6.012 1 94.12 29 THR B N 1
ATOM 1458 C CA . THR B 1 29 ? -1.438 7.809 7.055 1 94.12 29 THR B CA 1
ATOM 1459 C C . THR B 1 29 ? -2.559 7.297 7.957 1 94.12 29 THR B C 1
ATOM 1461 O O . THR B 1 29 ? -3.594 7.949 8.102 1 94.12 29 THR B O 1
ATOM 1464 N N . CYS B 1 30 ? -2.35 6.117 8.445 1 92.94 30 CYS B N 1
ATOM 1465 C CA . CYS B 1 30 ? -3.271 5.582 9.438 1 92.94 30 CYS B CA 1
ATOM 1466 C C . CYS B 1 30 ? -2.514 5.035 10.641 1 92.94 30 CYS B C 1
ATOM 1468 O O . CYS B 1 30 ? -1.326 4.723 10.547 1 92.94 30 CYS B O 1
ATOM 1470 N N . SER B 1 31 ? -3.258 4.945 11.672 1 87.88 31 SER B N 1
ATOM 1471 C CA . SER B 1 31 ? -2.596 4.641 12.938 1 87.88 31 SER B CA 1
ATOM 1472 C C . SER B 1 31 ? -3.447 3.711 13.797 1 87.88 31 SER B C 1
ATOM 1474 O O . SER B 1 31 ? -4.633 3.514 13.516 1 87.88 31 SER B O 1
ATOM 1476 N N . SER B 1 32 ? -2.787 3.186 14.867 1 86.5 32 SER B N 1
ATOM 1477 C CA . SER B 1 32 ? -3.467 2.395 15.891 1 86.5 32 SER B CA 1
ATOM 1478 C C . SER B 1 32 ? -4.414 3.254 16.719 1 86.5 32 SER B C 1
ATOM 1480 O O . SER B 1 32 ? -5.277 2.73 17.422 1 86.5 32 SER B O 1
ATOM 1482 N N . ASP B 1 33 ? -4.27 4.543 16.641 1 81.06 33 ASP B N 1
ATOM 1483 C CA . ASP B 1 33 ? -5.152 5.441 17.391 1 81.06 33 ASP B CA 1
ATOM 1484 C C . ASP B 1 33 ? -6.5 5.59 16.688 1 81.06 33 ASP B C 1
ATOM 1486 O O . ASP B 1 33 ? -7.293 6.473 17.031 1 81.06 33 ASP B O 1
ATOM 1490 N N . GLN B 1 34 ? -6.73 4.891 15.617 1 87.56 34 GLN B N 1
ATOM 1491 C CA . GLN B 1 34 ? -7.973 4.805 14.852 1 87.56 34 GLN B CA 1
ATOM 1492 C C . GLN B 1 34 ? -8.164 6.043 13.984 1 87.56 34 GLN B C 1
ATOM 1494 O O . GLN B 1 34 ? -9.289 6.352 13.578 1 87.56 34 GLN B O 1
ATOM 1499 N N . SER B 1 35 ? -7.09 6.699 13.68 1 89.81 35 SER B N 1
ATOM 1500 C CA . SER B 1 35 ? -7.23 7.906 12.875 1 89.81 35 SER B CA 1
ATOM 1501 C C . SER B 1 35 ? -6.594 7.727 11.5 1 89.81 35 SER B C 1
ATOM 1503 O O . SER B 1 35 ? -5.695 6.902 11.328 1 89.81 35 SER B O 1
ATOM 1505 N N . VAL B 1 36 ? -7.121 8.469 10.641 1 93.56 36 VAL B N 1
ATOM 1506 C CA . VAL B 1 36 ? -6.551 8.672 9.312 1 93.56 36 VAL B CA 1
ATOM 1507 C C . VAL B 1 36 ? -6.227 10.148 9.109 1 93.56 36 VAL B C 1
ATOM 1509 O O . VAL B 1 36 ? -7.008 11.023 9.492 1 93.56 36 VAL B O 1
ATOM 1512 N N . LYS B 1 37 ? -5.102 10.391 8.609 1 93 37 LYS B N 1
ATOM 1513 C CA . LYS B 1 37 ? -4.699 11.758 8.297 1 93 37 LYS B CA 1
ATOM 1514 C C . LYS B 1 37 ? -4.281 11.883 6.836 1 93 37 LYS B C 1
ATOM 1516 O O . LYS B 1 37 ? -3.691 10.961 6.273 1 93 37 LYS B O 1
ATOM 1521 N N . VAL B 1 38 ? -4.637 13.031 6.281 1 95 38 VAL B N 1
ATOM 1522 C CA . VAL B 1 38 ? -4.23 13.359 4.918 1 95 38 VAL B CA 1
ATOM 1523 C C . VAL B 1 38 ? -3.336 14.602 4.934 1 95 38 VAL B C 1
ATOM 1525 O O . VAL B 1 38 ? -3.643 15.586 5.605 1 95 38 VAL B O 1
ATOM 1528 N N . TRP B 1 39 ? -2.236 14.445 4.223 1 93.19 39 TRP B N 1
ATOM 1529 C CA . TRP B 1 39 ? -1.247 15.516 4.105 1 93.19 39 TRP B CA 1
ATOM 1530 C C . TRP B 1 39 ? -1.11 15.977 2.658 1 93.19 39 TRP B C 1
ATOM 1532 O O . TRP B 1 39 ? -1.041 15.156 1.742 1 93.19 39 TRP B O 1
ATOM 1542 N N . ASP B 1 40 ? -1.092 17.297 2.48 1 92.62 40 ASP B N 1
ATOM 1543 C CA . ASP B 1 40 ? -0.862 17.859 1.152 1 92.62 40 ASP B CA 1
ATOM 1544 C C . ASP B 1 40 ? 0.467 18.609 1.094 1 92.62 40 ASP B C 1
ATOM 1546 O O . ASP B 1 40 ? 0.815 19.328 2.025 1 92.62 40 ASP B O 1
ATOM 1550 N N . LYS B 1 41 ? 1.083 18.359 0.082 1 90.69 41 LYS B N 1
ATOM 1551 C CA . LYS B 1 41 ? 2.348 19.062 -0.146 1 90.69 41 LYS B CA 1
ATOM 1552 C C . LYS B 1 41 ? 2.115 20.453 -0.707 1 90.69 41 LYS B C 1
ATOM 1554 O O . LYS B 1 41 ? 1.406 20.625 -1.702 1 90.69 41 LYS B O 1
ATOM 1559 N N . SER B 1 42 ? 2.697 21.391 -0.062 1 90.44 42 SER B N 1
ATOM 1560 C CA . SER B 1 42 ? 2.59 22.766 -0.537 1 90.44 42 SER B CA 1
ATOM 1561 C C . SER B 1 42 ? 3.51 23.016 -1.729 1 90.44 42 SER B C 1
ATOM 1563 O O . SER B 1 42 ? 4.332 22.156 -2.072 1 90.44 42 SER B O 1
ATOM 1565 N N . GLU B 1 43 ? 3.342 24.172 -2.33 1 90 43 GLU B N 1
ATOM 1566 C CA . GLU B 1 43 ? 4.215 24.562 -3.432 1 90 43 GLU B CA 1
ATOM 1567 C C . GLU B 1 43 ? 5.664 24.672 -2.973 1 90 43 GLU B C 1
ATOM 1569 O O . GLU B 1 43 ? 6.59 24.438 -3.752 1 90 43 GLU B O 1
ATOM 1574 N N . SER B 1 44 ? 5.898 25.031 -1.717 1 89 44 SER B N 1
ATOM 1575 C CA . SER B 1 44 ? 7.238 25.172 -1.155 1 89 44 SER B CA 1
ATOM 1576 C C . SER B 1 44 ? 7.828 23.812 -0.791 1 89 44 SER B C 1
ATOM 1578 O O . SER B 1 44 ? 8.984 23.719 -0.367 1 89 44 SER B O 1
ATOM 1580 N N . GLY B 1 45 ? 7.004 22.766 -0.878 1 85.75 45 GLY B N 1
ATOM 1581 C CA . GLY B 1 45 ? 7.5 21.422 -0.631 1 85.75 45 GLY B CA 1
ATOM 1582 C C . GLY B 1 45 ? 7.207 20.922 0.772 1 85.75 45 GLY B C 1
ATOM 1583 O O . GLY B 1 45 ? 7.586 19.797 1.134 1 85.75 45 GLY B O 1
ATOM 1584 N N . ASP B 1 46 ? 6.504 21.75 1.519 1 88.44 46 ASP B N 1
ATOM 1585 C CA . ASP B 1 46 ? 6.172 21.375 2.889 1 88.44 46 ASP B CA 1
ATOM 1586 C C . ASP B 1 46 ? 4.883 20.547 2.936 1 88.44 46 ASP B C 1
ATOM 1588 O O . ASP B 1 46 ? 3.957 20.797 2.16 1 88.44 46 ASP B O 1
ATOM 1592 N N . TRP B 1 47 ? 4.91 19.594 3.809 1 89.81 47 TRP B N 1
ATOM 1593 C CA . TRP B 1 47 ? 3.719 18.781 3.992 1 89.81 47 TRP B CA 1
ATOM 1594 C C . TRP B 1 47 ? 2.857 19.312 5.129 1 89.81 47 TRP B C 1
ATOM 1596 O O . TRP B 1 47 ? 3.352 19.547 6.234 1 89.81 47 TRP B O 1
ATOM 1606 N N . HIS B 1 48 ? 1.573 19.5 4.844 1 90.56 48 HIS B N 1
ATOM 1607 C CA . HIS B 1 48 ? 0.621 19.984 5.84 1 90.56 48 HIS B CA 1
ATOM 1608 C C . HIS B 1 48 ? -0.576 19.047 5.953 1 90.56 48 HIS B C 1
ATOM 1610 O O . HIS B 1 48 ? -1.065 18.531 4.945 1 90.56 48 HIS B O 1
ATOM 1616 N N . CYS B 1 49 ? -0.967 18.875 7.184 1 92.12 49 CYS B N 1
ATOM 1617 C CA . CYS B 1 49 ? -2.154 18.047 7.395 1 92.12 49 CYS B CA 1
ATOM 1618 C C . CYS B 1 49 ? -3.414 18.797 6.973 1 92.12 49 CYS B C 1
ATOM 1620 O O . CYS B 1 49 ? -3.705 19.875 7.484 1 92.12 49 CYS B O 1
ATOM 1622 N N . THR B 1 50 ? -4.141 18.188 6.02 1 93.56 50 THR B N 1
ATOM 1623 C CA . THR B 1 50 ? -5.301 18.891 5.473 1 93.56 50 THR B CA 1
ATOM 1624 C C . THR B 1 50 ? -6.594 18.203 5.891 1 93.56 50 THR B C 1
ATOM 1626 O O . THR B 1 50 ? -7.68 18.766 5.766 1 93.56 50 THR B O 1
ATOM 1629 N N . ALA B 1 51 ? -6.52 16.984 6.398 1 94.12 51 ALA B N 1
ATOM 1630 C CA . ALA B 1 51 ? -7.684 16.266 6.91 1 94.12 51 ALA B CA 1
ATOM 1631 C C . ALA B 1 51 ? -7.277 15.258 7.984 1 94.12 51 ALA B C 1
ATOM 1633 O O . ALA B 1 51 ? -6.184 14.695 7.934 1 94.12 51 ALA B O 1
ATOM 1634 N N . SER B 1 52 ? -8.102 15.102 8.875 1 92.44 52 SER B N 1
ATOM 1635 C CA . SER B 1 52 ? -7.941 14.141 9.961 1 92.44 52 SER B CA 1
ATOM 1636 C C . SER B 1 52 ? -9.297 13.711 10.516 1 92.44 52 SER B C 1
ATOM 1638 O O . SER B 1 52 ? -10.148 14.547 10.805 1 92.44 52 SER B O 1
ATOM 1640 N N . TRP B 1 53 ? -9.492 12.414 10.602 1 91.69 53 TRP B N 1
ATOM 1641 C CA . TRP B 1 53 ? -10.734 11.93 11.195 1 91.69 53 TRP B CA 1
ATOM 1642 C C . TRP B 1 53 ? -10.531 10.562 11.844 1 91.69 53 TRP B C 1
ATOM 1644 O O . TRP B 1 53 ? -9.57 9.852 11.531 1 91.69 53 TRP B O 1
ATOM 1654 N N . LYS B 1 54 ? -11.445 10.258 12.695 1 90.38 54 LYS B N 1
ATOM 1655 C CA . LYS B 1 54 ? -11.461 8.945 13.32 1 90.38 54 LYS B CA 1
ATOM 1656 C C . LYS B 1 54 ? -12.352 7.977 12.539 1 90.38 54 LYS B C 1
ATOM 1658 O O . LYS B 1 54 ? -13.453 8.336 12.125 1 90.38 54 LYS B O 1
ATOM 1663 N N . VAL B 1 55 ? -11.758 6.816 12.219 1 88.31 55 VAL B N 1
ATOM 1664 C CA . VAL B 1 55 ? -12.547 5.773 11.57 1 88.31 55 VAL B CA 1
ATOM 1665 C C . VAL B 1 55 ? -13.516 5.16 12.586 1 88.31 55 VAL B C 1
ATOM 1667 O O . VAL B 1 55 ? -13.102 4.738 13.664 1 88.31 55 VAL B O 1
ATOM 1670 N N . LYS B 1 56 ? -14.852 5.492 12.5 1 72.06 56 LYS B N 1
ATOM 1671 C CA . LYS B 1 56 ? -15.914 5.113 13.422 1 72.06 56 LYS B CA 1
ATOM 1672 C C . LYS B 1 56 ? -15.812 3.639 13.805 1 72.06 56 LYS B C 1
ATOM 1674 O O . LYS B 1 56 ? -15.445 2.801 12.977 1 72.06 56 LYS B O 1
ATOM 1679 N N . ARG B 1 57 ? -15.867 3.439 15.242 1 59.28 57 ARG B N 1
ATOM 1680 C CA . ARG B 1 57 ? -15.898 2.1 15.82 1 59.28 57 ARG B CA 1
ATOM 1681 C C . ARG B 1 57 ? -17.156 1.346 15.391 1 59.28 57 ARG B C 1
ATOM 1683 O O . ARG B 1 57 ? -18.234 1.932 15.289 1 59.28 57 ARG B O 1
ATOM 1690 N N . THR B 1 58 ? -16.969 0.353 14.547 1 53.75 58 THR B N 1
ATOM 1691 C CA . THR B 1 58 ? -18.156 -0.497 14.508 1 53.75 58 THR B CA 1
ATOM 1692 C C . THR B 1 58 ? -18.656 -0.79 15.922 1 53.75 58 THR B C 1
ATOM 1694 O O . THR B 1 58 ? -17.938 -0.582 16.891 1 53.75 58 THR B O 1
ATOM 1697 N N . THR B 1 59 ? -19.953 -0.84 16.062 1 47 59 THR B N 1
ATOM 1698 C CA . THR B 1 59 ? -20.672 -1.181 17.297 1 47 59 THR B CA 1
ATOM 1699 C C . THR B 1 59 ? -19.891 -2.217 18.094 1 47 59 THR B C 1
ATOM 1701 O O . THR B 1 59 ? -20.297 -2.574 19.203 1 47 59 THR B O 1
ATOM 1704 N N . LEU B 1 60 ? -19.141 -2.912 17.531 1 44.31 60 LEU B N 1
ATOM 1705 C CA . LEU B 1 60 ? -18.703 -4.035 18.359 1 44.31 60 LEU B CA 1
ATOM 1706 C C . LEU B 1 60 ? -17.656 -3.596 19.359 1 44.31 60 LEU B C 1
ATOM 1708 O O . LEU B 1 60 ? -16.734 -2.834 19.031 1 44.31 60 LEU B O 1
ATOM 1712 N N . VAL B 1 61 ? -17.859 -3.545 20.641 1 40.44 61 VAL B N 1
ATOM 1713 C CA . VAL B 1 61 ? -17.266 -3.115 21.891 1 40.44 61 VAL B CA 1
ATOM 1714 C C . VAL B 1 61 ? -15.734 -3.158 21.781 1 40.44 61 VAL B C 1
ATOM 1716 O O . VAL B 1 61 ? -15.055 -2.197 22.156 1 40.44 61 VAL B O 1
ATOM 1719 N N . ASP B 1 62 ? -15.133 -4.352 21.969 1 41.94 62 ASP B N 1
ATOM 1720 C CA . ASP B 1 62 ? -13.758 -4.613 22.391 1 41.94 62 ASP B CA 1
ATOM 1721 C C . ASP B 1 62 ? -12.781 -4.422 21.234 1 41.94 62 ASP B C 1
ATOM 1723 O O . ASP B 1 62 ? -11.594 -4.746 21.359 1 41.94 62 ASP B O 1
ATOM 1727 N N . SER B 1 63 ? -13.18 -4.402 20.031 1 47.91 63 SER B N 1
ATOM 1728 C CA . SER B 1 63 ? -12.203 -4.609 18.953 1 47.91 63 SER B CA 1
ATOM 1729 C C . SER B 1 63 ? -11.336 -3.369 18.75 1 47.91 63 SER B C 1
ATOM 1731 O O . SER B 1 63 ? -11.852 -2.264 18.594 1 47.91 63 SER B O 1
ATOM 1733 N N . ARG B 1 64 ? -10.273 -3.373 19.547 1 48.03 64 ARG B N 1
ATOM 1734 C CA . ARG B 1 64 ? -9.258 -2.387 19.172 1 48.03 64 ARG B CA 1
ATOM 1735 C C . ARG B 1 64 ? -9.242 -2.16 17.672 1 48.03 64 ARG B C 1
ATOM 1737 O O . ARG B 1 64 ? -8.945 -3.076 16.906 1 48.03 64 ARG B O 1
ATOM 1744 N N . THR B 1 65 ? -10.109 -1.402 17.078 1 65.19 65 THR B N 1
ATOM 1745 C CA . THR B 1 65 ? -10.43 -0.976 15.719 1 65.19 65 THR B CA 1
ATOM 1746 C C . THR B 1 65 ? -9.258 -0.222 15.094 1 65.19 65 THR B C 1
ATOM 1748 O O . THR B 1 65 ? -9.453 0.788 14.414 1 65.19 65 THR B O 1
ATOM 1751 N N . SER B 1 66 ? -8.133 -0.794 15.32 1 83.38 66 SER B N 1
ATOM 1752 C CA . SER B 1 66 ? -6.996 -0.116 14.711 1 83.38 66 SER B CA 1
ATOM 1753 C C . SER B 1 66 ? -7.098 -0.12 13.188 1 83.38 66 SER B C 1
ATOM 1755 O O . SER B 1 66 ? -7.504 -1.119 12.594 1 83.38 66 SER B O 1
ATOM 1757 N N . VAL B 1 67 ? -6.988 1.069 12.562 1 91.31 67 VAL B N 1
ATOM 1758 C CA . VAL B 1 67 ? -6.867 1.14 11.109 1 91.31 67 VAL B CA 1
ATOM 1759 C C . VAL B 1 67 ? -5.547 0.516 10.664 1 91.31 67 VAL B C 1
ATOM 1761 O O . VAL B 1 67 ? -4.473 0.98 11.062 1 91.31 67 VAL B O 1
ATOM 1764 N N . THR B 1 68 ? -5.652 -0.525 9.898 1 93.31 68 THR B N 1
ATOM 1765 C CA . THR B 1 68 ? -4.477 -1.345 9.633 1 93.31 68 THR B CA 1
ATOM 1766 C C . THR B 1 68 ? -3.838 -0.956 8.297 1 93.31 68 THR B C 1
ATOM 1768 O O . THR B 1 68 ? -2.664 -1.246 8.062 1 93.31 68 THR B O 1
ATOM 1771 N N . ASP B 1 69 ? -4.613 -0.35 7.457 1 96.06 69 ASP B N 1
ATOM 1772 C CA . ASP B 1 69 ? -4.082 0.047 6.156 1 96.06 69 ASP B CA 1
ATOM 1773 C C . ASP B 1 69 ? -4.914 1.174 5.547 1 96.06 69 ASP B C 1
ATOM 1775 O O . ASP B 1 69 ? -6.078 1.363 5.914 1 96.06 69 ASP B O 1
ATOM 1779 N N . VAL B 1 70 ? -4.316 1.929 4.59 1 97.25 70 VAL B N 1
ATOM 1780 C CA . VAL B 1 70 ? -4.965 3.027 3.881 1 97.25 70 VAL B CA 1
ATOM 1781 C C . VAL B 1 70 ? -4.383 3.148 2.475 1 97.25 70 VAL B C 1
ATOM 1783 O O . VAL B 1 70 ? -3.174 3.004 2.279 1 97.25 70 VAL B O 1
ATOM 1786 N N . LYS B 1 71 ? -5.258 3.314 1.475 1 98.31 71 LYS B N 1
ATOM 1787 C CA . LYS B 1 71 ? -4.82 3.451 0.088 1 98.31 71 LYS B CA 1
ATOM 1788 C C . LYS B 1 71 ? -5.684 4.461 -0.663 1 98.31 71 LYS B C 1
ATOM 1790 O O . LYS B 1 71 ? -6.91 4.426 -0.567 1 98.31 71 LYS B O 1
ATOM 1795 N N . PHE B 1 72 ? -5.008 5.375 -1.412 1 97.38 72 PHE B N 1
ATOM 1796 C CA . PHE B 1 72 ? -5.742 6.176 -2.387 1 97.38 72 PHE B CA 1
ATOM 1797 C C . PHE B 1 72 ? -6.164 5.32 -3.576 1 97.38 72 PHE B C 1
ATOM 1799 O O . PHE B 1 72 ? -5.426 4.43 -4 1 97.38 72 PHE B O 1
ATOM 1806 N N . ALA B 1 73 ? -7.336 5.676 -4.094 1 96.12 73 ALA B N 1
ATOM 1807 C CA . ALA B 1 73 ? -7.801 5.004 -5.305 1 96.12 73 ALA B CA 1
ATOM 1808 C C . ALA B 1 73 ? -7.031 5.492 -6.527 1 96.12 73 ALA B C 1
ATOM 1810 O O . ALA B 1 73 ? -6.352 6.52 -6.473 1 96.12 73 ALA B O 1
ATOM 1811 N N . PRO B 1 74 ? -7.086 4.652 -7.574 1 94.06 74 PRO B N 1
ATOM 1812 C CA . PRO B 1 74 ? -6.48 5.121 -8.82 1 94.06 74 PRO B CA 1
ATOM 1813 C C . PRO B 1 74 ? -7.129 6.398 -9.344 1 94.06 74 PRO B C 1
ATOM 1815 O O . PRO B 1 74 ? -8.266 6.715 -8.984 1 94.06 74 PRO B O 1
ATOM 1818 N N . LYS B 1 75 ? -6.41 7.035 -10.211 1 91.38 75 LYS B N 1
ATOM 1819 C CA . LYS B 1 75 ? -6.766 8.367 -10.695 1 91.38 75 LYS B CA 1
ATOM 1820 C C . LYS B 1 75 ? -8.164 8.367 -11.312 1 91.38 75 LYS B C 1
ATOM 1822 O O . LYS B 1 75 ? -8.945 9.297 -11.094 1 91.38 75 LYS B O 1
ATOM 1827 N N . HIS B 1 76 ? -8.438 7.328 -12 1 91.12 76 HIS B N 1
ATOM 1828 C CA . HIS B 1 76 ? -9.688 7.32 -12.758 1 91.12 76 HIS B CA 1
ATOM 1829 C C . HIS B 1 76 ? -10.891 7.223 -11.828 1 91.12 76 HIS B C 1
ATOM 1831 O O . HIS B 1 76 ? -12.031 7.445 -12.258 1 91.12 76 HIS B O 1
ATOM 1837 N N . MET B 1 77 ? -10.742 6.891 -10.617 1 91.94 77 MET B N 1
ATOM 1838 C CA . MET B 1 77 ? -11.844 6.77 -9.664 1 91.94 77 MET B CA 1
ATOM 1839 C C . MET B 1 77 ? -12.055 8.07 -8.898 1 91.94 77 MET B C 1
ATOM 1841 O O . MET B 1 77 ? -12.969 8.18 -8.086 1 91.94 77 MET B O 1
ATOM 1845 N N . GLY B 1 78 ? -11.164 9.109 -9.18 1 90.81 78 GLY B N 1
ATOM 1846 C CA . GLY B 1 78 ? -11.242 10.359 -8.43 1 90.81 78 GLY B CA 1
ATOM 1847 C C . GLY B 1 78 ? -10.508 10.312 -7.105 1 90.81 78 GLY B C 1
ATOM 1848 O O . GLY B 1 78 ? -9.633 9.469 -6.906 1 90.81 78 GLY B O 1
ATOM 1849 N N . LEU B 1 79 ? -10.797 11.328 -6.266 1 94.31 79 LEU B N 1
ATOM 1850 C CA . LEU B 1 79 ? -10.133 11.422 -4.969 1 94.31 79 LEU B CA 1
ATOM 1851 C C . LEU B 1 79 ? -10.844 10.578 -3.924 1 94.31 79 LEU B C 1
ATOM 1853 O O . LEU B 1 79 ? -11.617 11.094 -3.119 1 94.31 79 LEU B O 1
ATOM 1857 N N . MET B 1 80 ? -10.586 9.297 -3.959 1 95.75 80 MET B N 1
ATOM 1858 C CA . MET B 1 80 ? -11.133 8.305 -3.031 1 95.75 80 MET B CA 1
ATOM 1859 C C . MET B 1 80 ? -10.023 7.691 -2.182 1 95.75 80 MET B C 1
ATOM 1861 O O . MET B 1 80 ? -8.883 7.562 -2.633 1 95.75 80 MET B O 1
ATOM 1865 N N . LEU B 1 81 ? -10.398 7.363 -0.988 1 96.75 81 LEU B N 1
ATOM 1866 C CA . LEU B 1 81 ? -9.484 6.762 -0.02 1 96.75 81 LEU B CA 1
ATOM 1867 C C . LEU B 1 81 ? -10.125 5.551 0.65 1 96.75 81 LEU B C 1
ATOM 1869 O O . LEU B 1 81 ? -11.25 5.641 1.159 1 96.75 81 LEU B O 1
ATOM 1873 N N . ALA B 1 82 ? -9.438 4.391 0.592 1 97.56 82 ALA B N 1
ATOM 1874 C CA . ALA B 1 82 ? -9.93 3.186 1.253 1 97.56 82 ALA B CA 1
ATOM 1875 C C . ALA B 1 82 ? -9.125 2.879 2.512 1 97.56 82 ALA B C 1
ATOM 1877 O O . ALA B 1 82 ? -7.902 3.037 2.527 1 97.56 82 ALA B O 1
ATOM 1878 N N . THR B 1 83 ? -9.758 2.48 3.529 1 96.69 83 THR B N 1
ATOM 1879 C CA . THR B 1 83 ? -9.133 1.999 4.754 1 96.69 83 THR B CA 1
ATOM 1880 C C . THR B 1 83 ? -9.648 0.611 5.121 1 96.69 83 THR B C 1
ATOM 1882 O O . THR B 1 83 ? -10.719 0.201 4.656 1 96.69 83 THR B O 1
ATOM 1885 N N . CYS B 1 84 ? -8.852 -0.073 5.809 1 94.5 84 CYS B N 1
ATOM 1886 C CA . CYS B 1 84 ? -9.359 -1.29 6.434 1 94.5 84 CYS B CA 1
ATOM 1887 C C . CYS B 1 84 ? -8.953 -1.361 7.898 1 94.5 84 CYS B C 1
ATOM 1889 O O . CYS B 1 84 ? -8.055 -0.634 8.336 1 94.5 84 CYS B O 1
ATOM 1891 N N . SER B 1 85 ? -9.688 -2.191 8.594 1 91.69 85 SER B N 1
ATOM 1892 C CA . SER B 1 85 ? -9.469 -2.287 10.031 1 91.69 85 SER B CA 1
ATOM 1893 C C . SER B 1 85 ? -9.438 -3.742 10.492 1 91.69 85 SER B C 1
ATOM 1895 O O . SER B 1 85 ? -9.859 -4.637 9.758 1 91.69 85 SER B O 1
ATOM 1897 N N . ALA B 1 86 ? -8.906 -3.854 11.703 1 88.38 86 ALA B N 1
ATOM 1898 C CA . ALA B 1 86 ? -8.742 -5.176 12.297 1 88.38 86 ALA B CA 1
ATOM 1899 C C . ALA B 1 86 ? -10.094 -5.82 12.586 1 88.38 86 ALA B C 1
ATOM 1901 O O . ALA B 1 86 ? -10.195 -7.043 12.719 1 88.38 86 ALA B O 1
ATOM 1902 N N . ASP B 1 87 ? -11.117 -5.055 12.57 1 85.62 87 ASP B N 1
ATOM 1903 C CA . ASP B 1 87 ? -12.445 -5.602 12.828 1 85.62 87 ASP B CA 1
ATOM 1904 C C . ASP B 1 87 ? -13.055 -6.188 11.562 1 85.62 87 ASP B C 1
ATOM 1906 O O . ASP B 1 87 ? -14.18 -6.688 11.578 1 85.62 87 ASP B O 1
ATOM 1910 N N . GLY B 1 88 ? -12.383 -6.031 10.461 1 89.5 88 GLY B N 1
ATOM 1911 C CA . GLY B 1 88 ? -12.812 -6.703 9.242 1 89.5 88 GLY B CA 1
ATOM 1912 C C . GLY B 1 88 ? -13.656 -5.824 8.344 1 89.5 88 GLY B C 1
ATOM 1913 O O . GLY B 1 88 ? -14.438 -6.328 7.535 1 89.5 88 GLY B O 1
ATOM 1914 N N . ILE B 1 89 ? -13.5 -4.523 8.453 1 92.75 89 ILE B N 1
ATOM 1915 C CA . ILE B 1 89 ? -14.305 -3.613 7.652 1 92.75 89 ILE B CA 1
ATOM 1916 C C . ILE B 1 89 ? -13.406 -2.789 6.738 1 92.75 89 ILE B C 1
ATOM 1918 O O . ILE B 1 89 ? -12.383 -2.25 7.184 1 92.75 89 ILE B O 1
ATOM 1922 N N . VAL B 1 90 ? -13.797 -2.787 5.523 1 95.19 90 VAL B N 1
ATOM 1923 C CA . VAL B 1 90 ? -13.211 -1.853 4.57 1 95.19 90 VAL B CA 1
ATOM 1924 C C . VAL B 1 90 ? -14.141 -0.658 4.375 1 95.19 90 VAL B C 1
ATOM 1926 O O . VAL B 1 90 ? -15.344 -0.829 4.164 1 95.19 90 VAL B O 1
ATOM 1929 N N . ARG B 1 91 ? -13.625 0.498 4.492 1 95.88 91 ARG B N 1
ATOM 1930 C CA . ARG B 1 91 ? -14.383 1.729 4.293 1 95.88 91 ARG B CA 1
ATOM 1931 C C . ARG B 1 91 ? -13.781 2.562 3.166 1 95.88 91 ARG B C 1
ATOM 1933 O O . ARG B 1 91 ? -12.562 2.758 3.113 1 95.88 91 ARG B O 1
ATOM 1940 N N . ILE B 1 92 ? -14.625 3.004 2.289 1 96.38 92 ILE B N 1
ATOM 1941 C CA . ILE B 1 92 ? -14.203 3.84 1.169 1 96.38 92 ILE B CA 1
ATOM 1942 C C . ILE B 1 92 ? -14.789 5.242 1.32 1 96.38 92 ILE B C 1
ATOM 1944 O O . ILE B 1 92 ? -16 5.402 1.411 1 96.38 92 ILE B O 1
ATOM 1948 N N . TYR B 1 93 ? -13.875 6.199 1.358 1 96.19 93 TYR B N 1
ATOM 1949 C CA . TYR B 1 93 ? -14.242 7.605 1.505 1 96.19 93 TYR B CA 1
ATOM 1950 C C . TYR B 1 93 ? -14.016 8.367 0.205 1 96.19 93 TYR B C 1
ATOM 1952 O O . TYR B 1 93 ? -13.172 7.98 -0.609 1 96.19 93 TYR B O 1
ATOM 1960 N N . GLU B 1 94 ? -14.734 9.43 0.036 1 95.5 94 GLU B N 1
ATOM 1961 C CA . GLU B 1 94 ? -14.539 10.344 -1.082 1 95.5 94 GLU B CA 1
ATOM 1962 C C . GLU B 1 94 ? -14.414 11.789 -0.599 1 95.5 94 GLU B C 1
ATOM 1964 O O . GLU B 1 94 ? -15.148 12.211 0.294 1 95.5 94 GLU B O 1
ATOM 1969 N N . ALA B 1 95 ? -13.383 12.438 -1.138 1 93.5 95 ALA B N 1
ATOM 1970 C CA . ALA B 1 95 ? -13.328 13.891 -0.958 1 93.5 95 ALA B CA 1
ATOM 1971 C C . ALA B 1 95 ? -14.109 14.609 -2.055 1 93.5 95 ALA B C 1
ATOM 1973 O O . ALA B 1 95 ? -13.688 14.625 -3.213 1 93.5 95 ALA B O 1
ATOM 1974 N N . PRO B 1 96 ? -15.211 15.125 -1.756 1 81.88 96 PRO B N 1
ATOM 1975 C CA . PRO B 1 96 ? -16.062 15.711 -2.789 1 81.88 96 PRO B CA 1
ATOM 1976 C C . PRO B 1 96 ? -15.445 16.953 -3.438 1 81.88 96 PRO B C 1
ATOM 1978 O O . PRO B 1 96 ? -15.742 17.266 -4.594 1 81.88 96 PRO B O 1
ATOM 1981 N N . ASP B 1 97 ? -14.562 17.656 -2.699 1 82.88 97 ASP B N 1
ATOM 1982 C CA . ASP B 1 97 ? -13.961 18.891 -3.186 1 82.88 97 ASP B CA 1
ATOM 1983 C C . ASP B 1 97 ? -12.438 18.844 -3.096 1 82.88 97 ASP B C 1
ATOM 1985 O O . ASP B 1 97 ? -11.875 18.859 -1.999 1 82.88 97 ASP B O 1
ATOM 1989 N N . VAL B 1 98 ? -11.805 18.922 -4.176 1 78.69 98 VAL B N 1
ATOM 1990 C CA . VAL B 1 98 ? -10.352 18.797 -4.246 1 78.69 98 VAL B CA 1
ATOM 1991 C C . VAL B 1 98 ? -9.703 20.031 -3.646 1 78.69 98 VAL B C 1
ATOM 1993 O O . VAL B 1 98 ? -8.562 19.984 -3.178 1 78.69 98 VAL B O 1
ATOM 1996 N N . MET B 1 99 ? -10.445 21.031 -3.543 1 78.44 99 MET B N 1
ATOM 1997 C CA . MET B 1 99 ? -9.898 22.281 -3.027 1 78.44 99 MET B CA 1
ATOM 1998 C C . MET B 1 99 ? -10.078 22.359 -1.515 1 78.44 99 MET B C 1
ATOM 2000 O O . MET B 1 99 ? -9.469 23.219 -0.863 1 78.44 99 MET B O 1
ATOM 2004 N N . ASN B 1 100 ? -11 21.609 -1.039 1 82.44 100 ASN B N 1
ATOM 2005 C CA . ASN B 1 100 ? -11.234 21.531 0.4 1 82.44 100 ASN B CA 1
ATOM 2006 C C . ASN B 1 100 ? -11.227 20.094 0.897 1 82.44 100 ASN B C 1
ATOM 2008 O O . ASN B 1 100 ? -12.266 19.438 0.921 1 82.44 100 ASN B O 1
ATOM 2012 N N . LEU B 1 101 ? -10.156 19.75 1.406 1 87.38 101 LEU B N 1
ATOM 2013 C CA . LEU B 1 101 ? -9.961 18.344 1.751 1 87.38 101 LEU B CA 1
ATOM 2014 C C . LEU B 1 101 ? -10.227 18.109 3.234 1 87.38 101 LEU B C 1
ATOM 2016 O O . LEU B 1 101 ? -9.797 17.094 3.791 1 87.38 101 LEU B O 1
ATOM 2020 N N . SER B 1 102 ? -10.906 19 3.846 1 86.81 102 SER B N 1
ATOM 2021 C CA . SER B 1 102 ? -11.141 18.875 5.281 1 86.81 102 SER B CA 1
ATOM 2022 C C . SER B 1 102 ? -12.195 17.812 5.574 1 86.81 102 SER B C 1
ATOM 2024 O O . SER B 1 102 ? -12.32 17.344 6.711 1 86.81 102 SER B O 1
ATOM 2026 N N . GLN B 1 103 ? -12.945 17.5 4.492 1 88.88 103 GLN B N 1
ATOM 2027 C CA . GLN B 1 103 ? -14.023 16.547 4.742 1 88.88 103 GLN B CA 1
ATOM 2028 C C . GLN B 1 103 ? -13.93 15.359 3.789 1 88.88 103 GLN B C 1
ATOM 2030 O O . GLN B 1 103 ? -13.734 15.539 2.586 1 88.88 103 GLN B O 1
ATOM 2035 N N . TRP B 1 104 ? -13.984 14.227 4.316 1 92.69 104 TRP B N 1
ATOM 2036 C CA . TRP B 1 104 ? -14.078 12.969 3.584 1 92.69 104 TRP B CA 1
ATOM 2037 C C . TRP B 1 104 ? -15.344 12.203 3.971 1 92.69 104 TRP B C 1
ATOM 2039 O O . TRP B 1 104 ? -15.562 11.906 5.145 1 92.69 104 TRP B O 1
ATOM 2049 N N . SER B 1 105 ? -16.156 11.914 2.953 1 92.69 105 SER B N 1
ATOM 2050 C CA . SER B 1 105 ? -17.438 11.266 3.211 1 92.69 105 SER B CA 1
ATOM 2051 C C . SER B 1 105 ? -17.359 9.766 2.943 1 92.69 105 SER B C 1
ATOM 2053 O O . SER B 1 105 ? -16.75 9.336 1.956 1 92.69 105 SER B O 1
ATOM 2055 N N . LEU B 1 106 ? -18.016 9.07 3.816 1 93.44 106 LEU B N 1
ATOM 2056 C CA . LEU B 1 106 ? -18.062 7.621 3.645 1 93.44 106 LEU B CA 1
ATOM 2057 C C . LEU B 1 106 ? -18.984 7.246 2.488 1 93.44 106 LEU B C 1
ATOM 2059 O O . LEU B 1 106 ? -20.156 7.625 2.475 1 93.44 106 LEU B O 1
ATOM 2063 N N . GLN B 1 107 ? -18.469 6.473 1.55 1 93.25 107 GLN B N 1
ATOM 2064 C CA . GLN B 1 107 ? -19.25 6.074 0.382 1 93.25 107 GLN B CA 1
ATOM 2065 C C . GLN B 1 107 ? -19.672 4.609 0.475 1 93.25 107 GLN B C 1
ATOM 2067 O O . GLN B 1 107 ? -20.797 4.258 0.117 1 93.25 107 GLN B O 1
ATOM 2072 N N . HIS B 1 108 ? -18.766 3.754 0.902 1 93.88 108 HIS B N 1
ATOM 2073 C CA . HIS B 1 108 ? -19.016 2.32 0.983 1 93.88 108 HIS B CA 1
ATOM 2074 C C . HIS B 1 108 ? -18.438 1.729 2.266 1 93.88 108 HIS B C 1
ATOM 2076 O O . HIS B 1 108 ? -17.391 2.164 2.734 1 93.88 108 HIS B O 1
ATOM 2082 N N . GLU B 1 109 ? -19.078 0.851 2.783 1 93.5 109 GLU B N 1
ATOM 2083 C CA . GLU B 1 109 ? -18.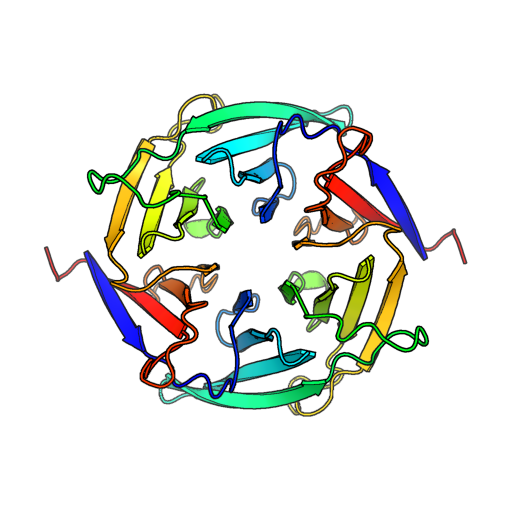594 -0.027 3.846 1 93.5 109 GLU B CA 1
ATOM 2084 C C . GLU B 1 109 ? -18.719 -1.495 3.445 1 93.5 109 GLU B C 1
ATOM 2086 O O . GLU B 1 109 ? -19.797 -1.957 3.08 1 93.5 109 GLU B O 1
ATOM 2091 N N . ILE B 1 110 ? -17.672 -2.191 3.488 1 93.31 110 ILE B N 1
ATOM 2092 C CA . ILE B 1 110 ? -17.625 -3.592 3.08 1 93.31 110 ILE B CA 1
ATOM 2093 C C . ILE B 1 110 ? -17.25 -4.465 4.273 1 93.31 110 ILE B C 1
ATOM 2095 O O . ILE B 1 110 ? -16.172 -4.312 4.844 1 93.31 110 ILE B O 1
ATOM 2099 N N . SER B 1 111 ? -18.078 -5.355 4.637 1 91.56 111 SER B N 1
ATOM 2100 C CA . SER B 1 111 ? -17.766 -6.332 5.672 1 91.56 111 SER B CA 1
ATOM 2101 C C . SER B 1 111 ? -17.016 -7.527 5.09 1 91.56 111 SER B C 1
ATOM 2103 O O . SER B 1 111 ? -17.578 -8.289 4.301 1 91.56 111 SER B O 1
ATOM 2105 N N . CYS B 1 112 ? -15.766 -7.742 5.438 1 89.25 112 CYS B N 1
ATOM 2106 C CA . CYS B 1 112 ? -14.938 -8.812 4.898 1 89.25 112 CYS B CA 1
ATOM 2107 C C . CYS B 1 112 ? -15.07 -10.086 5.734 1 89.25 112 CYS B C 1
ATOM 2109 O O . CYS B 1 112 ? -14.648 -11.156 5.312 1 89.25 112 CYS B O 1
ATOM 2111 N N . LYS B 1 113 ? -15.68 -10.102 6.855 1 81.62 113 LYS B N 1
ATOM 2112 C CA . LYS B 1 113 ? -15.938 -11.234 7.738 1 81.62 113 LYS B CA 1
ATOM 2113 C C . LYS B 1 113 ? -14.633 -11.828 8.266 1 81.62 113 LYS B C 1
ATOM 2115 O O . LYS B 1 113 ? -14.594 -12.977 8.695 1 81.62 113 LYS B O 1
ATOM 2120 N N . LEU B 1 114 ? -13.492 -11.227 8.047 1 80.56 114 LEU B N 1
ATOM 2121 C CA . LEU B 1 114 ? -12.18 -11.57 8.57 1 80.56 114 LEU B CA 1
ATOM 2122 C C . LEU B 1 114 ? -11.414 -10.312 8.984 1 80.56 114 LEU B C 1
ATOM 2124 O O . LEU B 1 114 ? -11.758 -9.203 8.562 1 80.56 114 LEU B O 1
ATOM 2128 N N . SER B 1 115 ? -10.422 -10.555 9.883 1 85.75 115 SER B N 1
ATOM 2129 C CA . SER B 1 115 ? -9.578 -9.43 10.266 1 85.75 115 SER B CA 1
ATOM 2130 C C . SER B 1 115 ? -8.742 -8.938 9.086 1 85.75 115 SER B C 1
ATOM 2132 O O . SER B 1 115 ? -7.961 -9.703 8.516 1 85.75 115 SER B O 1
ATOM 2134 N N . CYS B 1 116 ? -8.875 -7.68 8.719 1 90.56 116 CYS B N 1
ATOM 2135 C CA . CYS B 1 116 ? -8.156 -7.129 7.578 1 90.56 116 CYS B CA 1
ATOM 2136 C C . CYS B 1 116 ? -6.797 -6.582 8 1 90.56 116 CYS B C 1
ATOM 2138 O O . CYS B 1 116 ? -6.699 -5.82 8.961 1 90.56 116 CYS B O 1
ATOM 2140 N N . SER B 1 117 ? -5.812 -6.941 7.281 1 92.44 117 SER B N 1
ATOM 2141 C CA . SER B 1 117 ? -4.465 -6.457 7.559 1 92.44 117 SER B CA 1
ATOM 2142 C C . SER B 1 117 ? -4.027 -5.414 6.535 1 92.44 117 SER B C 1
ATOM 2144 O O . SER B 1 117 ? -3.279 -4.492 6.859 1 92.44 117 SER B O 1
ATOM 2146 N N . CYS B 1 118 ? -4.543 -5.617 5.297 1 95.44 118 CYS B N 1
ATOM 2147 C CA . CYS B 1 118 ? -4.059 -4.754 4.227 1 95.44 118 CYS B CA 1
ATOM 2148 C C . CYS B 1 118 ? -5.051 -4.715 3.068 1 95.44 118 CYS B C 1
ATOM 2150 O O . CYS B 1 118 ? -5.93 -5.57 2.969 1 95.44 118 CYS B O 1
ATOM 2152 N N . ILE B 1 119 ? -4.863 -3.674 2.234 1 97.12 119 ILE B N 1
ATOM 2153 C CA . ILE B 1 119 ? -5.695 -3.52 1.046 1 97.12 119 ILE B CA 1
ATOM 2154 C C . ILE B 1 119 ? -4.84 -3.027 -0.121 1 97.12 119 ILE B C 1
ATOM 2156 O O . ILE B 1 119 ? -3.766 -2.459 0.084 1 97.12 119 ILE B O 1
ATOM 2160 N N . SER B 1 120 ? -5.355 -3.277 -1.315 1 97.94 120 SER B N 1
ATOM 2161 C CA . SER B 1 120 ? -4.777 -2.75 -2.545 1 97.94 120 SER B CA 1
ATOM 2162 C C . SER B 1 120 ? -5.84 -2.555 -3.619 1 97.94 120 SER B C 1
ATOM 2164 O O . SER B 1 120 ? -6.652 -3.449 -3.865 1 97.94 120 SER B O 1
ATOM 2166 N N . TRP B 1 121 ? -5.828 -1.386 -4.258 1 97.06 121 TRP B N 1
ATOM 2167 C CA . TRP B 1 121 ? -6.723 -1.136 -5.379 1 97.06 121 TRP B CA 1
ATOM 2168 C C . TRP B 1 121 ? -6.18 -1.764 -6.66 1 97.06 121 TRP B C 1
ATOM 2170 O O . TRP B 1 121 ? -4.98 -1.682 -6.938 1 97.06 121 TRP B O 1
ATOM 2180 N N . ASN B 1 122 ? -7.09 -2.373 -7.383 1 95.44 122 ASN B N 1
ATOM 2181 C CA . ASN B 1 122 ? -6.738 -2.701 -8.758 1 95.44 122 ASN B CA 1
ATOM 2182 C C . ASN B 1 122 ? -6.773 -1.469 -9.656 1 95.44 122 ASN B C 1
ATOM 2184 O O . ASN B 1 122 ? -7.832 -0.873 -9.859 1 95.44 122 ASN B O 1
ATOM 2188 N N . PRO B 1 123 ? -5.605 -1.086 -10.172 1 93.31 123 PRO B N 1
ATOM 2189 C CA . PRO B 1 123 ? -5.566 0.172 -10.922 1 93.31 123 PRO B CA 1
ATOM 2190 C C . PRO B 1 123 ? -6.082 0.024 -12.352 1 93.31 123 PRO B C 1
ATOM 2192 O O . PRO B 1 123 ? -6.137 1.006 -13.094 1 93.31 123 PRO B O 1
ATOM 2195 N N . SER B 1 124 ? -6.418 -1.111 -12.719 1 88.62 124 SER B N 1
ATOM 2196 C CA . SER B 1 124 ? -6.859 -1.331 -14.094 1 88.62 124 SER B CA 1
ATOM 2197 C C . SER B 1 124 ? -8 -0.392 -14.461 1 88.62 124 SER B C 1
ATOM 2199 O O . SER B 1 124 ? -8.984 -0.279 -13.727 1 88.62 124 SER B O 1
ATOM 2201 N N . SER B 1 125 ? -7.793 0.427 -15.383 1 75.31 125 SER B N 1
ATOM 2202 C CA . SER B 1 125 ? -8.781 1.406 -15.828 1 75.31 125 SER B CA 1
ATOM 2203 C C . SER B 1 125 ? -9.641 0.856 -16.969 1 75.31 125 SER B C 1
ATOM 2205 O O . SER B 1 125 ? -10.477 1.57 -17.516 1 75.31 125 SER B O 1
ATOM 2207 N N . SER B 1 126 ? -9.461 -0.302 -17.203 1 70.25 126 SER B N 1
ATOM 2208 C CA . SER B 1 126 ? -10.258 -0.777 -18.328 1 70.25 126 SER B CA 1
ATOM 2209 C C . SER B 1 126 ? -11.75 -0.604 -18.062 1 70.25 126 SER B C 1
ATOM 2211 O O . SER B 1 126 ? -12.227 -0.914 -16.969 1 70.25 126 SER B O 1
ATOM 2213 N N . ARG B 1 127 ? -12.43 0.124 -18.938 1 64.06 127 ARG B N 1
ATOM 2214 C CA . ARG B 1 127 ? -13.875 0.306 -18.859 1 64.06 127 ARG B CA 1
ATOM 2215 C C . ARG B 1 127 ? -14.57 -1.002 -18.516 1 64.06 127 ARG B C 1
ATOM 2217 O O . ARG B 1 127 ? -15.672 -0.993 -17.953 1 64.06 127 ARG B O 1
ATOM 2224 N N . ALA B 1 128 ? -13.844 -2.053 -18.859 1 67.62 128 ALA B N 1
ATOM 2225 C CA . ALA B 1 128 ? -14.438 -3.379 -18.672 1 67.62 128 ALA B CA 1
ATOM 2226 C C . ALA B 1 128 ? -14.242 -3.869 -17.234 1 67.62 128 ALA B C 1
ATOM 2228 O O . ALA B 1 128 ? -14.883 -4.84 -16.812 1 67.62 128 ALA B O 1
ATOM 2229 N N . HIS B 1 129 ? -13.469 -3.035 -16.516 1 76.62 129 HIS B N 1
ATOM 2230 C CA . HIS B 1 129 ? -13.211 -3.576 -15.188 1 76.62 129 HIS B CA 1
ATOM 2231 C C . HIS B 1 129 ? -13.781 -2.666 -14.102 1 76.62 129 HIS B C 1
ATOM 2233 O O . HIS B 1 129 ? -13.477 -1.472 -14.062 1 76.62 129 HIS B O 1
ATOM 2239 N N . SER B 1 130 ? -14.688 -3.174 -13.375 1 86.88 130 SER B N 1
ATOM 2240 C CA . SER B 1 130 ? -15.227 -2.498 -12.195 1 86.88 130 SER B CA 1
ATOM 2241 C C . SER B 1 130 ? -14.148 -2.301 -11.133 1 86.88 130 SER B C 1
ATOM 2243 O O . SER B 1 130 ? -13.133 -3 -11.133 1 86.88 130 SER B O 1
ATOM 2245 N N . PRO B 1 131 ? -14.391 -1.226 -10.336 1 90.81 131 PRO B N 1
ATOM 2246 C CA . PRO B 1 131 ? -13.469 -1.061 -9.211 1 90.81 131 PRO B CA 1
ATOM 2247 C C . PRO B 1 131 ? -13.281 -2.346 -8.406 1 90.81 131 PRO B C 1
ATOM 2249 O O . PRO B 1 131 ? -14.258 -3.043 -8.109 1 90.81 131 PRO B O 1
ATOM 2252 N N . MET B 1 132 ? -12.047 -2.623 -8.117 1 93.56 132 MET B N 1
ATOM 2253 C CA . MET B 1 132 ? -11.695 -3.846 -7.398 1 93.56 132 MET B CA 1
ATOM 2254 C C . MET B 1 132 ? -10.68 -3.559 -6.297 1 93.56 132 MET B C 1
ATOM 2256 O O . MET B 1 132 ? -9.734 -2.795 -6.504 1 93.56 132 MET B O 1
ATOM 2260 N N . ILE B 1 133 ? -10.922 -4.184 -5.168 1 95.75 133 ILE B N 1
ATOM 2261 C CA . ILE B 1 133 ? -10.016 -4.039 -4.035 1 95.75 133 ILE B CA 1
ATOM 2262 C C . ILE B 1 133 ? -9.633 -5.418 -3.496 1 95.75 133 ILE B C 1
ATOM 2264 O O . ILE B 1 133 ? -10.508 -6.266 -3.277 1 95.75 133 ILE B O 1
ATOM 2268 N N . ALA B 1 134 ? -8.375 -5.648 -3.391 1 95.69 134 ALA B N 1
ATOM 2269 C CA . ALA B 1 134 ? -7.887 -6.852 -2.719 1 95.69 134 ALA B CA 1
ATOM 2270 C C . ALA B 1 134 ? -7.711 -6.613 -1.221 1 95.69 134 ALA B C 1
ATOM 2272 O O . ALA B 1 134 ? -7.234 -5.555 -0.808 1 95.69 134 ALA B O 1
ATOM 2273 N N . VAL B 1 135 ? -8.07 -7.578 -0.458 1 94.62 135 VAL B N 1
ATOM 2274 C CA . VAL B 1 135 ? -7.965 -7.508 0.996 1 94.62 135 VAL B CA 1
ATOM 2275 C C . VAL B 1 135 ? -7.18 -8.711 1.515 1 94.62 135 VAL B C 1
ATOM 2277 O O . VAL B 1 135 ? -7.473 -9.852 1.157 1 94.62 135 VAL B O 1
ATOM 2280 N N . GLY B 1 136 ? -6.152 -8.352 2.277 1 92.62 136 GLY B N 1
ATOM 2281 C CA . GLY B 1 136 ? -5.402 -9.398 2.955 1 92.62 136 GLY B CA 1
ATOM 2282 C C . GLY B 1 136 ? -5.781 -9.555 4.414 1 92.62 136 GLY B C 1
ATOM 2283 O O . GLY B 1 136 ? -6.094 -8.578 5.09 1 92.62 136 GLY B O 1
ATOM 2284 N N . SER B 1 137 ? -5.703 -10.797 4.844 1 86.75 137 SER B N 1
ATOM 2285 C CA . SER B 1 137 ? -6.035 -11.094 6.234 1 86.75 137 SER B CA 1
ATOM 2286 C C . SER B 1 137 ? -4.82 -11.617 6.992 1 86.75 137 SER B C 1
ATOM 2288 O O . SER B 1 137 ? -4.008 -12.359 6.438 1 86.75 137 SER B O 1
ATOM 2290 N N . ASP B 1 138 ? -4.715 -11.164 8.328 1 77.44 138 ASP B N 1
ATOM 2291 C CA . ASP B 1 138 ? -3.68 -11.688 9.219 1 77.44 138 ASP B CA 1
ATOM 2292 C C . ASP B 1 138 ? -4.25 -12.734 10.172 1 77.44 138 ASP B C 1
ATOM 2294 O O . ASP B 1 138 ? -3.729 -12.93 11.273 1 77.44 138 ASP B O 1
ATOM 2298 N N . ASP B 1 139 ? -5.316 -13.25 9.758 1 73.44 139 ASP B N 1
ATOM 2299 C CA . ASP B 1 139 ? -5.906 -14.32 10.562 1 73.44 139 ASP B CA 1
ATOM 2300 C C . ASP B 1 139 ? -5.004 -15.547 10.578 1 73.44 139 ASP B C 1
ATOM 2302 O O . ASP B 1 139 ? -4.711 -16.125 9.531 1 73.44 139 ASP B O 1
ATOM 2306 N N . SER B 1 140 ? -4.496 -15.883 11.688 1 71.62 140 SER B N 1
ATOM 2307 C CA . SER B 1 140 ? -3.551 -16.984 11.844 1 71.62 140 SER B CA 1
ATOM 2308 C C . SER B 1 140 ? -4.273 -18.328 11.938 1 71.62 140 SER B C 1
ATOM 2310 O O . SER B 1 140 ? -3.639 -19.359 12.102 1 71.62 140 SER B O 1
ATOM 2312 N N . SER B 1 141 ? -5.574 -18.234 11.812 1 70.12 141 SER B N 1
ATOM 2313 C CA . SER B 1 141 ? -6.309 -19.484 11.922 1 70.12 141 SER B CA 1
ATOM 2314 C C . SER B 1 141 ? -5.957 -20.438 10.773 1 70.12 141 SER B C 1
ATOM 2316 O O . SER B 1 141 ? -5.984 -20.047 9.609 1 70.12 141 SER B O 1
ATOM 2318 N N . PRO B 1 142 ? -5.562 -21.641 11.109 1 64.25 142 PRO B N 1
ATOM 2319 C CA . PRO B 1 142 ? -5.242 -22.609 10.062 1 64.25 142 PRO B CA 1
ATOM 2320 C C . PRO B 1 142 ? -6.43 -22.891 9.141 1 64.25 142 PRO B C 1
ATOM 2322 O O . PRO B 1 142 ? -6.246 -23.406 8.031 1 64.25 142 PRO B O 1
ATOM 2325 N N . ASN B 1 143 ? -7.641 -22.594 9.672 1 61.19 143 ASN B N 1
ATOM 2326 C CA . ASN B 1 143 ? -8.844 -22.875 8.898 1 61.19 143 ASN B CA 1
ATOM 2327 C C . ASN B 1 143 ? -9.164 -21.75 7.922 1 61.19 143 ASN B C 1
ATOM 2329 O O . ASN B 1 143 ? -10.125 -21.844 7.156 1 61.19 143 ASN B O 1
ATOM 2333 N N . ALA B 1 144 ? -8.336 -20.734 8.078 1 61.94 144 ALA B N 1
ATOM 2334 C CA . ALA B 1 144 ? -8.664 -19.641 7.164 1 61.94 144 ALA B CA 1
ATOM 2335 C C . ALA B 1 144 ? -8.336 -20.016 5.723 1 61.94 144 ALA B C 1
ATOM 2337 O O . ALA B 1 144 ? -7.188 -20.312 5.398 1 61.94 144 ALA B O 1
ATOM 2338 N N . MET B 1 145 ? -9.406 -20.391 4.996 1 60.62 145 MET B N 1
ATOM 2339 C CA . MET B 1 145 ? -9.273 -20.859 3.619 1 60.62 145 MET B CA 1
ATOM 2340 C C . MET B 1 145 ? -8.562 -19.812 2.762 1 60.62 145 MET B C 1
ATOM 2342 O O . MET B 1 145 ? -7.613 -20.141 2.041 1 60.62 145 MET B O 1
ATOM 2346 N N . ALA B 1 146 ? -9.156 -18.531 2.75 1 71.19 146 ALA B N 1
ATOM 2347 C CA . ALA B 1 146 ? -8.555 -17.547 1.858 1 71.19 146 ALA B CA 1
ATOM 2348 C C . ALA B 1 146 ? -7.96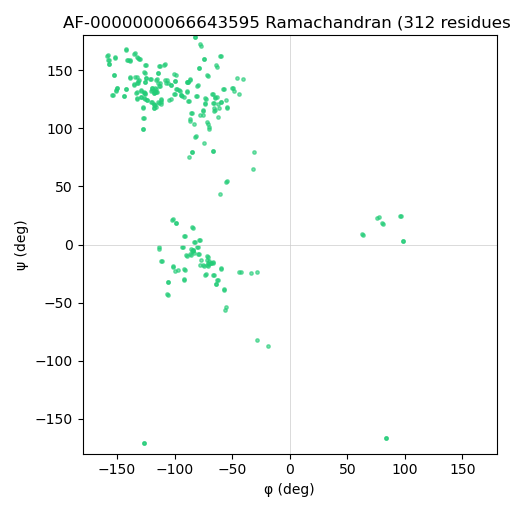1 -16.375 2.65 1 71.19 146 ALA B C 1
ATOM 2350 O O . ALA B 1 146 ? -8.641 -15.773 3.482 1 71.19 146 ALA B O 1
ATOM 2351 N N . LYS B 1 147 ? -6.59 -16.266 2.451 1 84.5 147 LYS B N 1
ATOM 2352 C CA . LYS B 1 147 ? -5.938 -15.164 3.162 1 84.5 147 LYS B CA 1
ATOM 2353 C C . LYS B 1 147 ? -6.008 -13.867 2.355 1 84.5 147 LYS B C 1
ATOM 2355 O O . LYS B 1 147 ? -5.684 -12.797 2.867 1 84.5 147 LYS B O 1
ATOM 2360 N N . VAL B 1 148 ? -6.461 -14.008 1.091 1 90.25 148 VAL B N 1
ATOM 2361 C CA . VAL B 1 148 ? -6.676 -12.828 0.256 1 90.25 148 VAL B CA 1
ATOM 2362 C C . VAL B 1 148 ? -8.031 -12.922 -0.432 1 90.25 148 VAL B C 1
ATOM 2364 O O . VAL B 1 148 ? -8.383 -13.969 -0.989 1 90.25 148 VAL B O 1
ATOM 2367 N N . GLN B 1 149 ? -8.773 -11.859 -0.321 1 91.88 149 GLN B N 1
ATOM 2368 C CA . GLN B 1 149 ? -10.055 -11.734 -0.998 1 91.88 149 GLN B CA 1
ATOM 2369 C C . GLN B 1 149 ? -10.07 -10.523 -1.931 1 91.88 149 GLN B C 1
ATOM 2371 O O . GLN B 1 149 ? -9.531 -9.469 -1.596 1 91.88 149 GLN B O 1
ATOM 2376 N N . ILE B 1 150 ? -10.711 -10.695 -3.059 1 92.88 150 ILE B N 1
ATOM 2377 C CA . ILE B 1 150 ? -10.883 -9.586 -3.99 1 92.88 150 ILE B CA 1
ATOM 2378 C C . ILE B 1 150 ? -12.352 -9.18 -4.047 1 92.88 150 ILE B C 1
ATOM 2380 O O . ILE B 1 150 ? -13.219 -10.008 -4.336 1 92.88 150 ILE B O 1
ATOM 2384 N N . PHE B 1 151 ? -12.586 -7.969 -3.789 1 93.94 151 PHE B N 1
ATOM 2385 C CA . PHE B 1 151 ? -13.93 -7.406 -3.852 1 93.94 151 PHE B CA 1
ATOM 2386 C C . PHE B 1 151 ? -14.109 -6.578 -5.117 1 93.94 151 PHE B C 1
ATOM 2388 O O . PHE B 1 151 ? -13.344 -5.645 -5.371 1 93.94 151 PHE B O 1
ATOM 2395 N N . GLU B 1 152 ? -15.125 -6.918 -5.875 1 91.88 152 GLU B N 1
ATOM 2396 C CA . GLU B 1 152 ? -15.43 -6.203 -7.113 1 91.88 152 GLU B CA 1
ATOM 2397 C C . GLU B 1 152 ? -16.781 -5.508 -7.023 1 91.88 152 GLU B C 1
ATOM 2399 O O . GLU B 1 152 ? -17.766 -6.102 -6.582 1 91.88 152 GLU B O 1
ATOM 2404 N N . TYR B 1 153 ? -16.688 -4.23 -7.418 1 91.31 153 TYR B N 1
ATOM 2405 C CA . TYR B 1 153 ? -17.938 -3.494 -7.41 1 91.31 153 TYR B CA 1
ATOM 2406 C C . TYR B 1 153 ? -18.906 -4.039 -8.461 1 91.31 153 TYR B C 1
ATOM 2408 O O . TYR B 1 153 ? -18.516 -4.262 -9.609 1 91.31 153 TYR B O 1
ATOM 2416 N N . ASN B 1 154 ? -20.062 -4.301 -8.023 1 86.88 154 ASN B N 1
ATOM 2417 C CA . ASN B 1 154 ? -21.125 -4.793 -8.891 1 86.88 154 ASN B CA 1
ATOM 2418 C C . ASN B 1 154 ? -22.391 -3.943 -8.766 1 86.88 154 ASN B C 1
ATOM 2420 O O . ASN B 1 154 ? -23.047 -3.953 -7.723 1 86.88 154 ASN B O 1
ATOM 2424 N N . GLU B 1 155 ? -22.672 -3.174 -9.828 1 76.06 155 GLU B N 1
ATOM 2425 C CA . GLU B 1 155 ? -23.844 -2.316 -9.82 1 76.06 155 GLU B CA 1
ATOM 2426 C C . GLU B 1 155 ? -25.125 -3.145 -9.75 1 76.06 155 GLU B C 1
ATOM 2428 O O . GLU B 1 155 ? -26.156 -2.666 -9.266 1 76.06 155 GLU B O 1
ATOM 2433 N N . ASN B 1 156 ? -25.109 -4.293 -10.352 1 67 156 ASN B N 1
ATOM 2434 C CA . ASN B 1 156 ? -26.344 -5.078 -10.477 1 67 156 ASN B CA 1
ATOM 2435 C C . ASN B 1 156 ? -26.766 -5.656 -9.125 1 67 156 ASN B C 1
ATOM 2437 O O . ASN B 1 156 ? -27.891 -6.176 -9 1 67 156 ASN B O 1
ATOM 2441 N N . THR B 1 157 ? -26.062 -5.742 -8.156 1 50.41 157 THR B N 1
ATOM 2442 C CA . THR B 1 157 ? -26.469 -6.336 -6.891 1 50.41 157 THR B CA 1
ATOM 2443 C C . THR B 1 157 ? -27.203 -5.316 -6.031 1 50.41 157 THR B C 1
ATOM 2445 O O . THR B 1 157 ? -27.453 -5.555 -4.848 1 50.41 157 THR B O 1
ATOM 2448 N N . ARG B 1 158 ? -27.703 -4.172 -6.363 1 40.28 158 ARG B N 1
ATOM 2449 C CA . ARG B 1 158 ? -28.594 -3.322 -5.586 1 40.28 158 ARG B CA 1
ATOM 2450 C C . ARG B 1 158 ? -30.016 -3.885 -5.574 1 40.28 158 ARG B C 1
ATOM 2452 O O . ARG B 1 158 ? -30.516 -4.324 -6.605 1 40.28 158 ARG B O 1
#

InterPro domains:
  IPR001680 WD40 repeat [PF00400] (10-40)
  IPR001680 WD40 repeat [PF00400] (59-93)
  IPR001680 WD40 repeat [PS50082] (8-40)
  IPR001680 WD40 repeat [SM00320] (1-40)
  IPR001680 WD40 repeat [SM00320] (52-94)
  IPR001680 WD40 repeat [SM00320] (103-152)
  IPR015943 WD40/YVTN repeat-like-containing domain superfamily [G3DSA:2.130.10.10] (3-158)
  IPR036322 WD40-repeat-containing domain superfamily [SSF50978] (10-146)
  IPR037363 Sec13/Seh1 family [PTHR11024] (56-156)